Protein AF-A0A813GAP1-F1 (afdb_monomer)

Structure (mmCIF, N/CA/C/O backbone):
data_AF-A0A813GAP1-F1
#
_entry.id   AF-A0A813GAP1-F1
#
loop_
_atom_site.group_PDB
_atom_site.id
_atom_site.type_symbol
_atom_site.label_atom_id
_atom_site.label_alt_id
_atom_site.label_comp_id
_atom_site.label_asym_id
_atom_site.label_entity_id
_atom_site.label_seq_id
_atom_site.pdbx_PDB_ins_code
_atom_site.Cartn_x
_atom_site.Cartn_y
_atom_site.Cartn_z
_atom_site.occupancy
_atom_site.B_iso_or_equiv
_atom_site.auth_seq_id
_atom_site.auth_comp_id
_atom_site.auth_asym_id
_atom_site.auth_atom_id
_atom_site.pdbx_PDB_model_num
ATOM 1 N N . VAL A 1 1 ? -3.698 -11.659 -10.534 1.00 42.97 1 VAL A N 1
ATOM 2 C CA . VAL A 1 1 ? -2.963 -10.899 -9.499 1.00 42.97 1 VAL A CA 1
ATOM 3 C C . VAL A 1 1 ? -2.035 -9.920 -10.195 1.00 42.97 1 VAL A C 1
ATOM 5 O O . VAL A 1 1 ? -0.851 -10.160 -10.416 1.00 42.97 1 VAL A O 1
ATOM 8 N N . THR A 1 2 ? -2.685 -8.880 -10.684 1.00 40.84 2 THR A N 1
ATOM 9 C CA . THR A 1 2 ? -2.184 -7.592 -11.171 1.00 40.84 2 THR A CA 1
ATOM 10 C C . THR A 1 2 ? -1.044 -7.057 -10.291 1.00 40.84 2 THR A C 1
ATOM 12 O O . THR A 1 2 ? -0.950 -7.336 -9.095 1.00 40.84 2 THR A O 1
ATOM 15 N N . GLN A 1 3 ? -0.102 -6.320 -10.896 1.00 49.88 3 GLN A N 1
ATOM 16 C CA . GLN A 1 3 ? 1.103 -5.813 -10.216 1.00 49.88 3 GLN A CA 1
ATOM 17 C C . GLN A 1 3 ? 0.818 -4.782 -9.106 1.00 49.88 3 GLN A C 1
ATOM 19 O O . GLN A 1 3 ? 1.758 -4.345 -8.442 1.00 49.88 3 GLN A O 1
ATOM 24 N N . THR A 1 4 ? -0.452 -4.449 -8.862 1.00 50.06 4 THR A N 1
ATOM 25 C CA . THR A 1 4 ? -0.959 -3.584 -7.789 1.00 50.06 4 THR A CA 1
ATOM 26 C C . THR A 1 4 ? -0.394 -3.981 -6.421 1.00 50.06 4 THR A C 1
ATOM 28 O O . THR A 1 4 ? 0.108 -3.129 -5.692 1.00 50.06 4 THR A O 1
ATOM 31 N N . HIS A 1 5 ? -0.310 -5.284 -6.122 1.00 53.22 5 HIS A N 1
ATOM 32 C CA . HIS A 1 5 ? 0.280 -5.787 -4.871 1.00 53.22 5 HIS A CA 1
ATOM 33 C C . HIS A 1 5 ? 1.753 -5.406 -4.671 1.00 53.22 5 HIS A C 1
ATOM 35 O O . HIS A 1 5 ? 2.179 -5.152 -3.549 1.00 53.22 5 HIS A O 1
ATOM 41 N N . LYS A 1 6 ? 2.558 -5.370 -5.744 1.00 55.84 6 LYS A N 1
ATOM 42 C CA . LYS A 1 6 ? 3.991 -5.040 -5.629 1.00 55.84 6 LYS A CA 1
ATOM 43 C C . LYS A 1 6 ? 4.220 -3.578 -5.259 1.00 55.84 6 LYS A C 1
ATOM 45 O O . LYS A 1 6 ? 5.310 -3.251 -4.806 1.00 55.84 6 LYS A O 1
ATOM 50 N N . TRP A 1 7 ? 3.231 -2.728 -5.513 1.00 56.19 7 TRP A N 1
ATOM 51 C CA . TRP A 1 7 ? 3.313 -1.282 -5.339 1.00 56.19 7 TRP A CA 1
ATOM 52 C C . TRP A 1 7 ? 2.569 -0.801 -4.095 1.00 56.19 7 TRP A C 1
ATOM 54 O O . TRP A 1 7 ? 2.989 0.186 -3.493 1.00 56.19 7 TRP A O 1
ATOM 64 N N . ALA A 1 8 ? 1.558 -1.554 -3.648 1.00 55.28 8 ALA A N 1
ATOM 65 C CA . ALA A 1 8 ? 0.892 -1.337 -2.365 1.00 55.28 8 ALA A CA 1
ATOM 66 C C . ALA A 1 8 ? 1.878 -1.329 -1.180 1.00 55.28 8 ALA A C 1
ATOM 68 O O . ALA A 1 8 ? 1.666 -0.616 -0.208 1.00 55.28 8 ALA A O 1
ATOM 69 N N . ASN A 1 9 ? 2.986 -2.069 -1.278 1.00 55.78 9 ASN A N 1
ATOM 70 C CA . ASN A 1 9 ? 3.999 -2.129 -0.221 1.00 55.78 9 ASN A CA 1
ATOM 71 C C . ASN A 1 9 ? 4.886 -0.882 -0.121 1.00 55.78 9 ASN A C 1
ATOM 73 O O . ASN A 1 9 ? 5.581 -0.721 0.878 1.00 55.78 9 ASN A O 1
ATOM 77 N N . THR A 1 10 ? 4.931 -0.045 -1.160 1.00 60.44 10 THR A N 1
ATOM 78 C CA . THR A 1 10 ? 5.849 1.102 -1.215 1.00 60.44 10 THR A CA 1
ATOM 79 C C . THR A 1 10 ? 5.152 2.444 -1.033 1.00 60.44 10 THR A C 1
ATOM 81 O O . THR A 1 10 ? 5.694 3.287 -0.330 1.00 60.44 10 THR A O 1
ATOM 84 N N . GLU A 1 11 ? 3.986 2.670 -1.649 1.00 57.66 11 GLU A N 1
ATOM 85 C CA . GLU A 1 11 ? 3.380 4.013 -1.727 1.00 57.66 11 GLU A CA 1
ATOM 86 C C . GLU A 1 11 ? 1.844 3.936 -1.840 1.00 57.66 11 GLU A C 1
ATOM 88 O O . GLU A 1 11 ? 1.272 4.304 -2.862 1.00 57.66 11 GLU A O 1
ATOM 93 N N . ALA A 1 12 ? 1.148 3.436 -0.814 1.00 65.62 12 ALA A N 1
ATOM 94 C CA . ALA A 1 12 ? -0.308 3.568 -0.733 1.00 65.62 12 ALA A CA 1
ATOM 95 C C . ALA A 1 12 ? -0.696 4.292 0.560 1.00 65.62 12 ALA A C 1
ATOM 97 O O . ALA A 1 12 ? -0.489 3.782 1.658 1.00 65.62 12 ALA A O 1
ATOM 98 N N . SER A 1 13 ? -1.221 5.511 0.419 1.00 70.31 13 SER A N 1
ATOM 99 C CA . SER A 1 13 ? -1.737 6.314 1.528 1.00 70.31 13 SER A CA 1
ATOM 100 C C . SER A 1 13 ? -3.221 6.580 1.311 1.00 70.31 13 SER A C 1
ATOM 102 O O . SER A 1 13 ? -3.588 7.279 0.359 1.00 70.31 13 SER A O 1
ATOM 104 N N . TRP A 1 14 ? -4.053 6.063 2.206 1.00 73.00 14 TRP A N 1
ATOM 105 C CA . TRP A 1 14 ? -5.471 6.393 2.282 1.00 73.00 14 TRP A CA 1
ATOM 106 C C . TRP A 1 14 ? -5.630 7.400 3.413 1.00 73.00 14 TRP A C 1
ATOM 108 O O . TRP A 1 14 ? -5.638 7.038 4.583 1.00 73.00 14 TRP A O 1
ATOM 118 N N . ASN A 1 15 ? -5.657 8.685 3.062 1.00 82.81 15 ASN A N 1
ATOM 119 C CA . ASN A 1 15 ? -5.880 9.766 4.023 1.00 82.81 15 ASN A CA 1
ATOM 120 C C . ASN A 1 15 ? -7.386 9.942 4.230 1.00 82.81 15 ASN A C 1
ATOM 122 O O . ASN A 1 15 ? -7.925 11.020 3.988 1.00 82.81 15 ASN A O 1
ATOM 126 N N . GLU A 1 16 ? -8.063 8.850 4.567 1.00 88.75 16 GLU A N 1
ATOM 127 C CA . GLU A 1 16 ? -9.513 8.783 4.686 1.00 88.75 16 GLU A CA 1
ATOM 128 C C . GLU A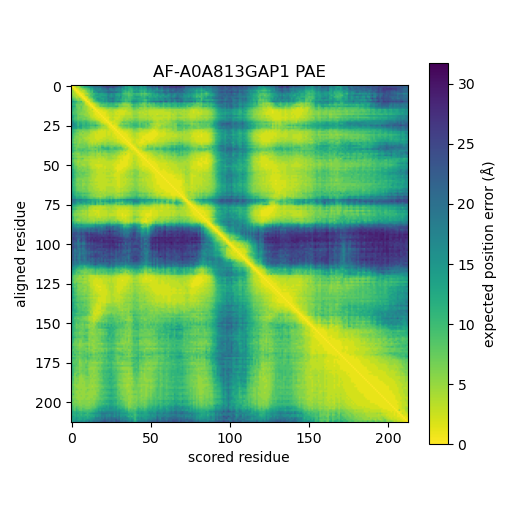 1 16 ? -9.918 8.676 6.149 1.00 88.75 16 GLU A C 1
ATOM 130 O O . GLU A 1 16 ? -9.268 8.001 6.950 1.00 88.75 16 GLU A O 1
ATOM 135 N N . LEU A 1 17 ? -11.003 9.364 6.476 1.00 91.38 17 LEU A N 1
ATOM 136 C CA . LEU A 1 17 ? -11.620 9.361 7.783 1.00 91.38 17 LEU A CA 1
ATOM 137 C C . LEU A 1 17 ? -12.970 8.681 7.701 1.00 91.38 17 LEU A C 1
ATOM 139 O O . LEU A 1 17 ? -13.853 9.097 6.945 1.00 91.38 17 LEU A O 1
ATOM 143 N N . PHE A 1 18 ? -13.132 7.664 8.533 1.00 91.75 18 PHE A N 1
ATOM 144 C CA . PHE A 1 18 ? -14.382 6.947 8.670 1.00 91.75 18 PHE A CA 1
ATOM 145 C C . PHE A 1 18 ? -14.927 7.151 10.073 1.00 91.75 18 PHE A C 1
ATOM 147 O O . PHE A 1 18 ? -14.198 7.013 11.054 1.00 91.75 18 PHE A O 1
ATOM 154 N N . THR A 1 19 ? -16.219 7.447 10.169 1.00 92.31 19 THR A N 1
ATOM 155 C CA . THR A 1 19 ? -16.919 7.537 11.449 1.00 92.31 19 THR A CA 1
ATOM 156 C C . THR A 1 19 ? -18.060 6.534 11.459 1.00 92.31 19 THR A C 1
ATOM 158 O O . THR A 1 19 ? -18.797 6.383 10.485 1.00 92.31 19 THR A O 1
ATOM 161 N N . PHE A 1 20 ? -18.206 5.810 12.561 1.00 91.31 20 PHE A N 1
ATOM 162 C CA . PHE A 1 20 ? -19.241 4.795 12.700 1.00 91.31 20 PHE A CA 1
ATOM 163 C C . PHE A 1 20 ? -19.941 4.984 14.035 1.00 91.31 20 PHE A C 1
ATOM 165 O O . PHE A 1 20 ? -19.295 5.108 15.074 1.00 91.31 20 PHE A O 1
ATOM 172 N N . LYS A 1 21 ? -21.275 4.976 14.022 1.00 91.44 21 LYS A N 1
ATOM 173 C CA . LYS A 1 21 ? -22.051 4.950 15.259 1.00 91.44 21 LYS A CA 1
ATOM 174 C C . LYS A 1 21 ? -22.088 3.520 15.786 1.00 91.44 21 LYS A C 1
ATOM 176 O O . LYS A 1 21 ? -22.669 2.642 15.151 1.00 91.44 21 LYS A O 1
ATOM 181 N N . LEU A 1 22 ? -21.508 3.297 16.961 1.00 87.56 22 LEU A N 1
ATOM 182 C CA . LEU A 1 22 ? -21.604 2.010 17.642 1.00 87.56 22 LEU A CA 1
ATOM 183 C C . LEU A 1 22 ? -23.021 1.843 18.205 1.00 87.56 22 LEU A C 1
ATOM 185 O O . LEU A 1 22 ? -23.463 2.613 19.053 1.00 87.56 22 LEU A O 1
ATOM 189 N N . THR A 1 23 ? -23.753 0.848 17.705 1.00 87.31 23 THR A N 1
ATOM 190 C CA . THR A 1 23 ? -25.103 0.506 18.189 1.00 87.31 23 THR A CA 1
ATOM 191 C C . THR A 1 23 ? -25.093 -0.573 19.270 1.00 87.31 23 THR A C 1
ATOM 193 O O . THR A 1 23 ? -26.106 -0.782 19.930 1.00 87.31 23 THR A O 1
ATOM 196 N N . GLY A 1 24 ? -23.974 -1.284 19.428 1.00 83.38 24 GLY A N 1
ATOM 197 C CA . GLY A 1 24 ? -23.802 -2.370 20.390 1.00 83.38 24 GLY A CA 1
ATOM 198 C C . GLY A 1 24 ? -22.855 -2.016 21.533 1.00 83.38 24 GLY A C 1
ATOM 199 O O . GLY A 1 24 ? -22.251 -0.944 21.560 1.00 83.38 24 GLY A O 1
ATOM 200 N N . LEU A 1 25 ? -22.701 -2.956 22.469 1.00 80.06 25 LEU A N 1
ATOM 201 C CA . LEU A 1 25 ? -21.685 -2.865 23.514 1.00 80.06 25 LEU A CA 1
ATOM 202 C C . LEU A 1 25 ? -20.305 -2.838 22.869 1.00 80.06 25 LEU A C 1
ATOM 204 O O . LEU A 1 25 ? -19.937 -3.752 22.133 1.00 80.06 25 LEU A O 1
ATOM 208 N N . ALA A 1 26 ? -19.536 -1.803 23.177 1.00 76.06 26 ALA A N 1
ATOM 209 C CA . ALA A 1 26 ? -18.248 -1.580 22.546 1.00 76.06 26 ALA A CA 1
ATOM 210 C C . ALA A 1 26 ? -17.229 -2.709 22.843 1.00 76.06 26 ALA A C 1
ATOM 212 O O . ALA A 1 26 ? -16.381 -2.997 22.005 1.00 76.06 26 ALA A O 1
ATOM 213 N N . SER A 1 27 ? -17.405 -3.449 23.947 1.00 77.38 27 SER A N 1
ATOM 214 C CA . SER A 1 27 ? -16.658 -4.674 24.298 1.00 77.38 27 SER A CA 1
ATOM 215 C C . SER A 1 27 ? -16.983 -5.915 23.453 1.00 77.38 27 SER A C 1
ATOM 217 O O . SER A 1 27 ? -16.538 -7.016 23.765 1.00 77.38 27 SER A O 1
ATOM 219 N N . CYS A 1 28 ? -17.882 -5.799 22.480 1.00 86.56 28 CYS A N 1
ATOM 220 C CA . CYS A 1 28 ? -18.199 -6.865 21.531 1.00 86.56 28 CYS A CA 1
ATOM 221 C C . CYS A 1 28 ? -18.025 -6.383 20.088 1.00 86.56 28 CYS A C 1
ATOM 223 O O . CYS A 1 28 ? -18.489 -7.037 19.151 1.00 86.56 28 CYS A O 1
ATOM 225 N N . THR A 1 29 ? -17.402 -5.215 19.908 1.00 87.56 29 THR A N 1
ATOM 226 C CA . THR A 1 29 ? -17.214 -4.607 18.596 1.00 87.56 29 THR A CA 1
ATOM 227 C C . THR A 1 29 ? -15.805 -4.873 18.099 1.00 87.56 29 THR A C 1
ATOM 229 O O . THR A 1 29 ? -14.810 -4.698 18.801 1.00 87.56 29 THR A O 1
ATOM 232 N N . LYS A 1 30 ? -15.731 -5.322 16.852 1.00 93.44 30 LYS A N 1
ATOM 233 C CA . LYS A 1 30 ? -14.484 -5.564 16.142 1.00 93.44 30 LYS A CA 1
ATOM 234 C C . LYS A 1 30 ? -14.552 -4.863 14.801 1.00 93.44 30 LYS A C 1
ATOM 236 O O . LYS A 1 30 ? -15.616 -4.812 14.184 1.00 93.44 30 LYS A O 1
ATOM 241 N N . ILE A 1 31 ? -13.417 -4.350 14.358 1.00 92.94 31 ILE A N 1
ATOM 242 C CA . ILE A 1 31 ? -13.281 -3.739 13.044 1.00 92.94 31 ILE A CA 1
ATOM 243 C C . ILE A 1 31 ? -12.537 -4.737 12.174 1.00 92.94 31 ILE A C 1
ATOM 245 O O . ILE A 1 31 ? -11.407 -5.118 12.469 1.00 92.94 31 ILE A O 1
ATOM 249 N N . GLU A 1 32 ? -13.198 -5.197 11.122 1.00 95.19 32 GLU A N 1
ATOM 250 C CA . GLU A 1 32 ? -12.591 -6.073 10.131 1.00 95.19 32 GLU A CA 1
ATOM 251 C C . GLU A 1 32 ? -12.109 -5.230 8.953 1.00 95.19 32 GLU A C 1
ATOM 253 O O . GLU A 1 32 ? -12.873 -4.485 8.342 1.00 95.19 32 GLU A O 1
ATOM 258 N N . LEU A 1 33 ? -10.819 -5.333 8.661 1.00 94.19 33 LEU A N 1
ATOM 259 C CA . LEU A 1 33 ? -10.141 -4.572 7.627 1.00 94.19 33 LEU A CA 1
ATOM 260 C C . LEU A 1 33 ? -9.733 -5.536 6.526 1.00 94.19 33 LEU A C 1
ATOM 262 O O . LEU A 1 33 ? -8.917 -6.431 6.740 1.00 94.19 33 LEU A O 1
ATOM 266 N N . ALA A 1 34 ? -10.299 -5.346 5.341 1.00 93.00 34 ALA A N 1
ATOM 267 C CA . ALA A 1 34 ? -10.014 -6.155 4.168 1.00 93.00 34 ALA A CA 1
ATOM 268 C C . ALA A 1 34 ? -9.424 -5.276 3.065 1.00 93.00 34 ALA A C 1
ATOM 270 O O . ALA A 1 34 ? -9.951 -4.205 2.764 1.00 93.00 34 ALA A O 1
ATOM 271 N N . LEU A 1 35 ? -8.341 -5.746 2.446 1.00 89.38 35 LEU A N 1
ATOM 272 C CA . LEU A 1 35 ? -7.762 -5.098 1.275 1.00 89.38 35 LEU A CA 1
ATOM 273 C C . LEU A 1 35 ? -8.287 -5.797 0.017 1.00 89.38 35 LEU A C 1
ATOM 275 O O . LEU A 1 35 ? -8.098 -7.003 -0.159 1.00 89.38 35 LEU A O 1
ATOM 279 N N . LEU A 1 36 ? -8.961 -5.034 -0.839 1.00 89.12 36 LEU A N 1
ATOM 280 C CA . LEU A 1 36 ? -9.615 -5.514 -2.056 1.00 89.12 36 LEU A CA 1
ATOM 281 C C . LEU A 1 36 ? -8.943 -4.907 -3.290 1.00 89.12 36 LEU A C 1
ATOM 283 O O . LEU A 1 36 ? -8.550 -3.739 -3.264 1.00 89.12 36 LEU A O 1
ATOM 287 N N . ASP A 1 37 ? -8.830 -5.686 -4.368 1.00 83.44 37 ASP A N 1
ATOM 288 C CA . ASP A 1 37 ? -8.418 -5.162 -5.671 1.00 83.44 37 ASP A CA 1
ATOM 289 C C . ASP A 1 37 ? -9.655 -4.644 -6.406 1.00 83.44 37 ASP A C 1
ATOM 291 O O . ASP A 1 37 ? -10.614 -5.382 -6.664 1.00 83.44 37 ASP A O 1
ATOM 295 N N . GLN A 1 38 ? -9.661 -3.346 -6.705 1.00 81.06 38 GLN A N 1
ATOM 296 C CA . GLN A 1 38 ? -10.779 -2.713 -7.389 1.00 81.06 38 GLN A CA 1
ATOM 297 C C . GLN A 1 38 ? -10.680 -2.976 -8.893 1.00 81.06 38 GLN A C 1
ATOM 299 O O . GLN A 1 38 ? -10.208 -2.135 -9.660 1.00 81.06 38 GLN A O 1
ATOM 304 N N . ASP A 1 39 ? -11.152 -4.140 -9.324 1.00 75.56 39 ASP A N 1
ATOM 305 C CA . ASP A 1 39 ? -11.292 -4.434 -10.745 1.00 75.56 39 ASP A CA 1
ATOM 306 C C . ASP A 1 39 ? -12.482 -3.689 -11.367 1.00 75.56 39 ASP A C 1
ATOM 308 O O . ASP A 1 39 ? -13.586 -3.669 -10.827 1.00 75.56 39 ASP A O 1
ATOM 312 N N . ALA A 1 40 ? -12.266 -3.088 -12.540 1.00 68.88 40 ALA A N 1
ATOM 313 C CA . ALA A 1 40 ? -13.316 -2.372 -13.269 1.00 68.88 40 ALA A CA 1
ATOM 314 C C . ALA A 1 40 ? -14.306 -3.307 -13.992 1.00 68.88 40 ALA A C 1
ATOM 316 O O . ALA A 1 40 ? -15.412 -2.887 -14.323 1.00 68.88 40 ALA A O 1
ATOM 317 N N . LEU A 1 41 ? -13.894 -4.545 -14.289 1.00 71.44 41 LEU A N 1
ATOM 318 C CA . LEU A 1 41 ? -14.631 -5.484 -15.148 1.00 71.44 41 LEU A CA 1
ATOM 319 C C . LEU A 1 41 ? -14.957 -6.824 -14.469 1.00 71.44 41 LEU A C 1
ATOM 321 O O . LEU A 1 41 ? -15.693 -7.627 -15.040 1.00 71.44 41 LEU A O 1
ATOM 325 N N . SER A 1 42 ? -14.420 -7.081 -13.276 1.00 81.00 42 SER A N 1
ATOM 326 C CA . SER A 1 42 ? -14.639 -8.305 -12.498 1.00 81.00 42 SER A CA 1
ATOM 327 C C . SER A 1 42 ? -15.063 -7.979 -11.071 1.00 81.00 42 SER A C 1
ATOM 329 O O . SER A 1 42 ? -14.970 -6.837 -10.623 1.00 81.00 42 SER A O 1
ATOM 331 N N . ALA A 1 43 ? -15.571 -8.992 -10.363 1.00 83.62 43 ALA A N 1
ATOM 332 C CA . ALA A 1 43 ? -15.798 -8.888 -8.928 1.00 83.62 43 ALA A CA 1
ATOM 333 C C . ALA A 1 43 ? -14.483 -8.543 -8.212 1.00 83.62 43 ALA A C 1
ATOM 335 O O . ALA A 1 43 ? -13.416 -8.983 -8.633 1.00 83.62 43 ALA A O 1
ATOM 336 N N . HIS A 1 44 ? -14.576 -7.757 -7.140 1.00 84.69 44 HIS A N 1
ATOM 337 C CA . HIS A 1 44 ? -13.410 -7.371 -6.355 1.00 84.69 44 HIS A CA 1
ATOM 338 C C . HIS A 1 44 ? -12.805 -8.589 -5.656 1.00 84.69 44 HIS A C 1
ATOM 340 O O . HIS A 1 44 ? -13.479 -9.269 -4.878 1.00 84.69 44 HIS A O 1
ATOM 346 N N . ASP A 1 45 ? -11.528 -8.842 -5.927 1.00 83.19 45 ASP A N 1
ATOM 347 C CA . ASP A 1 45 ? -10.789 -9.956 -5.348 1.00 83.19 45 ASP A CA 1
ATOM 348 C C . ASP A 1 45 ? -10.118 -9.540 -4.030 1.00 83.19 45 ASP A C 1
ATOM 350 O O . ASP A 1 45 ? -9.553 -8.449 -3.906 1.00 83.19 45 ASP A O 1
ATOM 354 N N . LEU A 1 46 ? -10.127 -10.440 -3.040 1.00 86.38 46 LEU A N 1
ATOM 355 C CA . LEU A 1 46 ? -9.338 -10.272 -1.818 1.00 86.38 46 LEU A CA 1
ATOM 356 C C . LEU A 1 46 ? -7.844 -10.345 -2.139 1.00 86.38 46 LEU A C 1
ATOM 358 O O . LEU A 1 46 ? -7.343 -11.326 -2.698 1.00 86.38 46 LEU A O 1
ATOM 362 N N . VAL A 1 47 ? -7.132 -9.301 -1.730 1.00 85.62 47 VAL A N 1
ATOM 363 C CA . VAL A 1 47 ? -5.680 -9.162 -1.876 1.00 85.62 47 VAL A CA 1
ATOM 364 C C . VAL A 1 47 ? -4.983 -9.966 -0.773 1.00 85.62 47 VAL A C 1
ATOM 366 O O . VAL A 1 47 ? -4.070 -10.749 -1.042 1.00 85.62 47 VAL A O 1
ATOM 369 N N . TYR A 1 48 ? -5.465 -9.811 0.459 1.00 88.25 48 TYR A N 1
ATOM 370 C CA . TYR A 1 48 ? -5.005 -10.499 1.664 1.00 88.25 48 TYR A CA 1
ATOM 371 C C . TYR A 1 48 ? -6.205 -11.005 2.467 1.00 88.25 48 TYR A C 1
ATOM 373 O O . TYR A 1 48 ? -7.331 -10.554 2.248 1.00 88.25 48 TYR A O 1
ATOM 381 N N . ASP A 1 49 ? -5.961 -11.927 3.400 1.00 91.19 49 ASP A N 1
ATOM 382 C CA . ASP A 1 49 ? -6.979 -12.292 4.384 1.00 91.19 49 ASP A CA 1
ATOM 383 C C . ASP A 1 49 ? -7.289 -11.079 5.282 1.00 91.19 49 ASP A C 1
ATOM 385 O O . ASP A 1 49 ? -6.357 -10.359 5.679 1.00 91.19 49 ASP A O 1
ATOM 389 N N . PRO A 1 50 ? -8.576 -10.839 5.601 1.00 95.00 50 PRO A N 1
ATOM 390 C CA . PRO A 1 50 ? -8.972 -9.733 6.458 1.00 95.00 50 PRO A CA 1
ATOM 391 C C . PRO A 1 50 ? -8.273 -9.771 7.816 1.00 95.00 50 PRO A C 1
ATOM 393 O O . PRO A 1 50 ? -8.061 -10.832 8.406 1.00 95.00 50 PRO A O 1
ATOM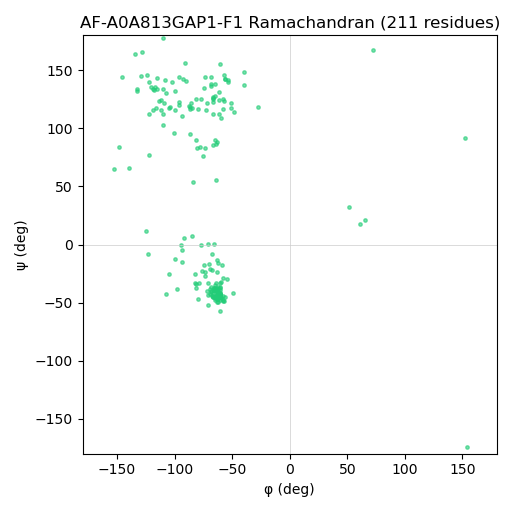 396 N N . GLN A 1 51 ? -7.930 -8.591 8.317 1.00 95.12 51 GLN A N 1
ATOM 397 C CA . GLN A 1 51 ? -7.352 -8.401 9.641 1.00 95.12 51 GLN A CA 1
ATOM 398 C C . GLN A 1 51 ? -8.429 -7.889 10.589 1.00 95.12 51 GLN A C 1
ATOM 400 O O . GLN A 1 51 ? -9.248 -7.053 10.214 1.00 95.12 51 GLN A O 1
ATOM 405 N N . VAL A 1 52 ? -8.436 -8.394 11.818 1.00 94.69 52 VAL A N 1
ATOM 406 C CA . VAL A 1 52 ? -9.437 -8.030 12.824 1.00 94.69 52 VAL A CA 1
ATOM 407 C C . VAL A 1 52 ? -8.775 -7.190 13.903 1.00 94.69 52 VAL A C 1
ATOM 409 O O . VAL A 1 52 ? -7.848 -7.646 14.567 1.00 94.69 52 VAL A O 1
ATOM 412 N N . LEU A 1 53 ? -9.288 -5.978 14.088 1.00 93.31 53 LEU A N 1
ATOM 413 C CA . LEU A 1 53 ? -8.915 -5.069 15.157 1.00 93.31 53 LEU A CA 1
ATOM 414 C C . LEU A 1 53 ? -9.967 -5.139 16.270 1.00 93.31 53 LEU A C 1
ATOM 416 O O . LEU A 1 53 ? -11.136 -4.796 16.066 1.00 93.31 53 LEU A O 1
ATOM 420 N N . ASN A 1 54 ? -9.556 -5.594 17.451 1.00 92.06 54 ASN A N 1
ATOM 421 C CA . ASN A 1 54 ? -10.435 -5.670 18.616 1.00 92.06 54 ASN A CA 1
ATOM 422 C C . ASN A 1 54 ? -10.518 -4.298 19.291 1.00 92.06 54 ASN A C 1
ATOM 424 O O . ASN A 1 54 ? -9.493 -3.727 19.657 1.00 92.06 54 ASN A O 1
ATOM 428 N N . CYS A 1 55 ? -11.734 -3.783 19.482 1.00 90.06 55 CYS A N 1
ATOM 429 C CA . CYS A 1 55 ? -11.942 -2.450 20.056 1.00 90.06 55 CYS A CA 1
ATOM 430 C C . CYS A 1 55 ? -12.154 -2.474 21.576 1.00 90.06 55 CYS A C 1
ATOM 432 O O . CYS A 1 55 ? -12.221 -1.413 22.191 1.00 90.06 55 CYS A O 1
ATOM 434 N N . ASP A 1 56 ? -12.229 -3.657 22.191 1.00 89.81 56 ASP A N 1
ATOM 435 C CA . ASP A 1 56 ? -12.654 -3.842 23.584 1.00 89.81 56 ASP A CA 1
ATOM 436 C C . ASP A 1 56 ? -11.829 -3.028 24.585 1.00 89.81 56 ASP A C 1
ATOM 438 O O . ASP A 1 56 ? -12.385 -2.378 25.471 1.00 89.81 56 ASP A O 1
ATOM 442 N N . HIS A 1 57 ? -10.502 -3.027 24.436 1.00 88.44 57 HIS A N 1
ATOM 443 C CA . HIS A 1 57 ? -9.613 -2.294 25.336 1.00 88.44 57 HIS A CA 1
ATOM 444 C C . HIS A 1 57 ? -9.774 -0.780 25.201 1.00 88.44 57 HIS A C 1
ATOM 446 O O . HIS A 1 57 ? -9.876 -0.090 26.215 1.00 88.44 57 HIS A O 1
ATOM 452 N N . LEU A 1 58 ? -9.840 -0.269 23.967 1.00 89.12 58 LEU A N 1
ATOM 453 C CA . LEU A 1 58 ? -10.022 1.159 23.715 1.00 89.12 58 LEU A CA 1
ATOM 454 C C . LEU A 1 58 ? -11.391 1.621 24.214 1.00 89.12 58 LEU A C 1
ATOM 456 O O . LEU A 1 58 ? -11.493 2.603 24.938 1.00 89.12 58 LEU A O 1
ATOM 460 N N . ALA A 1 59 ? -12.430 0.853 23.901 1.00 88.75 59 ALA A N 1
ATOM 461 C CA . ALA A 1 59 ? -13.787 1.089 24.355 1.00 88.75 59 ALA A CA 1
ATOM 462 C C . ALA A 1 59 ? -13.891 1.135 25.881 1.00 88.75 59 ALA A C 1
ATOM 464 O O . ALA A 1 59 ? -14.476 2.060 26.446 1.00 88.75 59 ALA A O 1
ATOM 465 N N . SER A 1 60 ? -13.309 0.137 26.551 1.00 87.88 60 SER A N 1
ATOM 466 C CA . SER A 1 60 ? -13.282 0.073 28.007 1.00 87.88 60 SER A CA 1
ATOM 467 C C . SER A 1 60 ? -12.552 1.280 28.590 1.00 87.88 60 SER A C 1
ATOM 469 O O . SER A 1 60 ? -13.035 1.863 29.556 1.00 87.88 60 SER A O 1
ATOM 471 N N . HIS A 1 61 ? -11.417 1.668 28.007 1.00 88.38 61 HIS A N 1
ATOM 472 C CA . HIS A 1 61 ? -10.643 2.823 28.448 1.00 88.38 61 HIS A CA 1
ATOM 473 C C . HIS A 1 61 ? -11.428 4.137 28.296 1.00 88.38 61 HIS A C 1
ATOM 475 O O . HIS A 1 61 ? -11.561 4.880 29.270 1.00 88.38 61 HIS A O 1
ATOM 481 N N . THR A 1 62 ? -12.020 4.389 27.122 1.00 88.88 62 THR A N 1
ATOM 482 C CA . THR A 1 62 ? -12.870 5.566 26.878 1.00 88.88 62 THR A CA 1
ATOM 483 C C . THR A 1 62 ? -14.041 5.612 27.857 1.00 88.88 62 THR A C 1
ATOM 485 O O . THR A 1 62 ? -14.314 6.657 28.443 1.00 88.88 62 THR A O 1
ATOM 488 N N . TYR A 1 63 ? -14.705 4.477 28.091 1.00 88.19 63 TYR A N 1
ATOM 489 C CA . TYR A 1 63 ? -15.819 4.393 29.034 1.00 88.19 63 TYR A CA 1
ATOM 490 C C . TYR A 1 63 ? -15.403 4.741 30.469 1.00 88.19 63 TYR A C 1
ATOM 492 O O . TYR A 1 63 ? -16.101 5.503 31.138 1.00 88.19 63 TYR A O 1
ATOM 500 N N . TYR A 1 64 ? -14.269 4.215 30.947 1.00 90.06 64 TYR A N 1
ATOM 501 C CA . TYR A 1 64 ? -13.761 4.546 32.280 1.00 90.06 64 TYR A CA 1
ATOM 502 C C . TYR A 1 64 ? -13.431 6.036 32.411 1.00 90.06 64 TYR A C 1
ATOM 504 O O . TYR A 1 64 ? -13.804 6.646 33.409 1.00 90.06 64 TYR A O 1
ATOM 512 N N . ASN A 1 65 ? -12.787 6.639 31.409 1.00 91.00 65 ASN A N 1
ATOM 513 C CA . ASN A 1 65 ? -12.459 8.067 31.442 1.00 91.00 65 ASN A CA 1
ATOM 514 C C . ASN A 1 65 ? -13.709 8.946 31.445 1.00 91.00 65 ASN A C 1
ATOM 516 O O . ASN A 1 65 ? -13.809 9.856 32.268 1.00 91.00 65 ASN A O 1
ATOM 520 N N . TRP A 1 66 ? -14.678 8.622 30.588 1.00 89.31 66 TRP A N 1
ATOM 521 C CA . TRP A 1 66 ? -15.969 9.301 30.550 1.00 89.31 66 TRP A CA 1
ATOM 522 C C . TRP A 1 66 ? -16.690 9.215 31.900 1.00 89.31 66 TRP A C 1
ATOM 524 O O . TRP A 1 66 ? -17.117 10.229 32.446 1.00 89.31 66 TRP A O 1
ATOM 534 N N . ARG A 1 67 ? -16.758 8.015 32.491 1.00 91.38 67 ARG A N 1
ATOM 535 C CA . ARG A 1 67 ? -17.422 7.785 33.781 1.00 91.38 67 ARG A CA 1
ATOM 536 C C . ARG A 1 67 ? -16.796 8.588 34.926 1.00 91.38 67 ARG A C 1
ATOM 538 O O . ARG A 1 67 ? -17.515 9.051 35.806 1.00 91.38 67 ARG A O 1
ATOM 545 N N . GLU A 1 68 ? -15.475 8.731 34.930 1.00 94.44 68 GLU A N 1
ATOM 546 C CA . GLU A 1 68 ? -14.732 9.458 35.966 1.00 94.44 68 GLU A CA 1
ATOM 547 C C . GLU A 1 68 ? -14.669 10.979 35.707 1.00 94.44 68 GLU A C 1
ATOM 549 O O . GLU A 1 68 ? -13.959 11.687 36.418 1.00 94.44 68 GLU A O 1
ATOM 554 N N . ASN A 1 69 ? -15.395 11.498 34.704 1.00 91.56 69 ASN A N 1
ATOM 555 C CA . ASN A 1 69 ? -15.336 12.896 34.248 1.00 91.56 69 ASN A CA 1
ATOM 556 C C . ASN A 1 69 ? -13.906 13.376 33.956 1.00 91.56 69 ASN A C 1
ATOM 558 O O . ASN A 1 69 ? -13.569 14.547 34.155 1.00 91.56 69 ASN A O 1
ATOM 562 N N . LYS A 1 70 ? -13.041 12.467 33.502 1.00 91.19 70 LYS A N 1
ATOM 563 C CA . LYS A 1 70 ? -11.723 12.858 33.014 1.00 91.19 70 LYS A CA 1
ATOM 564 C C . LYS A 1 70 ? -11.899 13.532 31.657 1.00 91.19 70 LYS A C 1
ATOM 566 O O . LYS A 1 70 ? -12.774 13.116 30.894 1.00 91.19 70 LYS A O 1
ATOM 571 N N . PRO A 1 71 ? -11.088 14.555 31.340 1.00 85.25 71 PRO A N 1
ATOM 572 C CA . PRO A 1 71 ? -11.090 15.111 29.998 1.00 85.25 71 PRO A CA 1
ATOM 573 C C . PRO A 1 71 ? -10.866 13.978 28.995 1.00 85.25 71 PRO A C 1
ATOM 575 O O . PRO A 1 71 ? -10.093 13.052 29.263 1.00 85.25 71 PRO A O 1
ATOM 578 N N . HIS A 1 72 ? -11.561 14.042 27.859 1.00 79.88 72 HIS A N 1
ATOM 579 C CA . HIS A 1 72 ? -11.285 13.162 26.729 1.00 79.88 72 HIS A CA 1
ATOM 580 C C . HIS A 1 72 ? -9.899 13.524 26.199 1.00 79.88 72 HIS A C 1
ATOM 582 O O . HIS A 1 72 ? -9.724 14.383 25.341 1.00 79.88 72 HIS A O 1
ATOM 588 N N . GLU A 1 73 ? -8.878 12.931 26.806 1.00 70.88 73 GLU A N 1
ATOM 589 C CA . GLU A 1 73 ? -7.543 12.900 26.247 1.00 70.88 73 GLU A CA 1
ATOM 590 C C . GLU A 1 73 ? -7.716 12.149 24.931 1.00 70.88 73 GLU A C 1
ATOM 592 O O . GLU A 1 73 ? -8.095 10.980 24.969 1.00 70.88 73 GLU A O 1
ATOM 597 N N . GLY A 1 74 ? -7.545 12.829 23.792 1.00 66.31 74 GLY A N 1
ATOM 598 C CA . GLY A 1 74 ? -7.668 12.272 22.437 1.00 66.31 74 GLY A CA 1
ATOM 599 C C . GLY A 1 74 ? -6.614 11.199 22.151 1.00 66.31 74 GLY A C 1
ATOM 600 O O . GLY A 1 74 ? -5.814 11.308 21.223 1.00 66.31 74 GLY A O 1
ATOM 601 N N . ILE A 1 75 ? -6.559 10.177 23.005 1.00 70.81 75 ILE A N 1
ATOM 602 C CA . ILE A 1 75 ? -5.690 9.020 22.947 1.00 70.81 75 ILE A CA 1
ATOM 603 C C . ILE A 1 75 ? -6.250 8.171 21.826 1.00 70.81 75 ILE A C 1
ATOM 605 O O . ILE A 1 75 ? -7.041 7.247 22.016 1.00 70.81 75 ILE A O 1
ATOM 609 N N . ALA A 1 76 ? -5.844 8.537 20.624 1.00 81.25 76 ALA A N 1
ATOM 610 C CA . ALA A 1 76 ? -6.091 7.724 19.472 1.00 81.25 76 ALA A CA 1
ATOM 611 C C . ALA A 1 76 ? -5.094 6.563 19.486 1.00 81.25 76 ALA A C 1
ATOM 613 O O . ALA A 1 76 ? -3.875 6.752 19.560 1.00 81.25 76 ALA A O 1
ATOM 614 N N . LEU A 1 77 ? -5.622 5.347 19.425 1.00 88.19 77 LEU A N 1
ATOM 615 C CA . LEU A 1 77 ? -4.819 4.149 19.278 1.00 88.19 77 LEU A CA 1
ATOM 616 C C . LEU A 1 77 ? -4.170 4.186 17.892 1.00 88.19 77 LEU A C 1
ATOM 618 O O . LEU A 1 77 ? -4.858 4.110 16.874 1.00 88.19 77 LEU A O 1
ATOM 622 N N . GLN A 1 78 ? -2.846 4.329 17.860 1.00 91.94 78 GLN A N 1
ATOM 623 C CA . GLN A 1 78 ? -2.064 4.249 16.632 1.00 91.94 78 GLN A CA 1
ATOM 624 C C . GLN A 1 78 ? -1.559 2.823 16.453 1.00 91.94 78 GLN A C 1
ATOM 626 O O . GLN A 1 78 ? -0.678 2.368 17.183 1.00 91.94 78 GLN A O 1
ATOM 631 N N . GLU A 1 79 ? -2.091 2.125 15.455 1.00 91.94 79 GLU A N 1
ATOM 632 C CA . GLU A 1 79 ? -1.672 0.768 15.127 1.00 91.94 79 GLU A CA 1
ATOM 633 C C . GLU A 1 79 ? -1.212 0.647 13.678 1.00 91.94 79 GLU A C 1
ATOM 635 O O . GLU A 1 79 ? -1.699 1.312 12.765 1.00 91.94 79 GLU A O 1
ATOM 640 N N . THR A 1 80 ? -0.223 -0.223 13.466 1.00 92.62 80 THR A N 1
ATOM 641 C CA . THR A 1 80 ? 0.246 -0.589 12.128 1.00 92.62 80 THR A CA 1
ATOM 642 C C . THR A 1 80 ? -0.152 -2.022 11.843 1.00 92.62 80 THR A C 1
ATOM 644 O O . THR A 1 80 ? 0.482 -2.969 12.310 1.00 92.62 80 THR A O 1
ATOM 647 N N . ILE A 1 81 ? -1.192 -2.174 11.040 1.00 92.12 81 ILE A N 1
ATOM 648 C CA . ILE A 1 81 ? -1.750 -3.462 10.661 1.00 92.12 81 ILE A CA 1
ATOM 649 C C . ILE A 1 81 ? -0.963 -3.977 9.467 1.00 92.12 81 ILE A C 1
ATOM 651 O O . ILE A 1 81 ? -0.858 -3.310 8.439 1.00 92.12 81 ILE A O 1
ATOM 655 N N . THR A 1 82 ? -0.365 -5.155 9.612 1.00 91.25 82 THR A N 1
ATOM 656 C CA . THR A 1 82 ? 0.390 -5.796 8.533 1.00 91.25 82 THR A CA 1
ATOM 657 C C . THR A 1 82 ? -0.448 -6.922 7.949 1.00 91.25 82 THR A C 1
ATOM 659 O O . THR A 1 82 ? -0.769 -7.877 8.648 1.00 91.25 82 THR A O 1
ATOM 662 N N . PHE A 1 83 ? -0.779 -6.827 6.665 1.00 90.44 83 PHE A N 1
ATOM 663 C CA . PHE A 1 83 ? -1.484 -7.878 5.941 1.00 90.44 83 PHE A CA 1
ATOM 664 C C . PHE A 1 83 ? -0.487 -8.954 5.503 1.00 90.44 83 PHE A C 1
ATOM 666 O O . PHE A 1 83 ? 0.127 -8.862 4.438 1.00 90.44 83 PHE A O 1
ATOM 673 N N . ASP A 1 84 ? -0.278 -9.950 6.360 1.00 88.31 84 ASP A N 1
ATOM 674 C CA . ASP A 1 84 ? 0.748 -10.983 6.177 1.00 88.31 84 ASP A CA 1
ATOM 675 C C . ASP A 1 84 ? 0.217 -12.315 5.623 1.00 88.31 84 ASP A C 1
ATOM 677 O O . ASP A 1 84 ? 0.987 -13.176 5.183 1.00 88.31 84 ASP A O 1
ATOM 681 N N . THR A 1 85 ? -1.106 -12.471 5.609 1.00 86.94 85 THR A N 1
ATOM 682 C CA . THR A 1 85 ? -1.778 -13.718 5.256 1.00 86.94 85 THR A CA 1
ATOM 683 C C . THR A 1 85 ? -2.501 -13.578 3.919 1.00 86.94 85 THR A C 1
ATOM 685 O O . THR A 1 85 ? -3.189 -12.595 3.658 1.00 86.94 85 THR A O 1
ATOM 688 N N . TRP A 1 86 ? -2.328 -14.566 3.043 1.00 84.12 86 TRP A N 1
ATOM 689 C CA . TRP A 1 86 ? -2.963 -14.608 1.724 1.00 84.12 86 TRP A CA 1
ATOM 690 C C . TRP A 1 86 ? -4.238 -15.447 1.779 1.00 84.12 86 TRP A C 1
ATOM 692 O O . TRP A 1 86 ? -4.202 -16.507 2.414 1.00 84.12 86 TRP A O 1
ATOM 702 N N . PRO A 1 87 ? -5.298 -15.077 1.034 1.00 82.94 87 PRO A N 1
ATOM 703 C CA . PRO A 1 87 ? -6.501 -15.884 0.974 1.00 82.94 87 PRO A CA 1
ATOM 704 C C . PRO A 1 87 ? -6.149 -17.284 0.504 1.00 82.94 87 PRO A C 1
ATOM 706 O O . PRO A 1 87 ? -5.545 -17.485 -0.560 1.00 82.94 87 PRO A O 1
ATOM 709 N N . ARG A 1 88 ? -6.508 -18.277 1.323 1.00 78.69 88 ARG A N 1
ATOM 710 C CA . ARG A 1 88 ? -6.350 -19.687 0.974 1.00 78.69 88 ARG A CA 1
ATOM 711 C C . ARG A 1 88 ? -7.265 -19.976 -0.206 1.00 78.69 88 ARG A C 1
ATOM 713 O O . ARG A 1 88 ? -8.413 -20.373 -0.027 1.00 78.69 88 ARG A O 1
ATOM 720 N N . LYS A 1 89 ? -6.751 -19.801 -1.427 1.00 61.62 89 LYS A N 1
ATOM 721 C CA . LYS A 1 89 ? -7.389 -20.349 -2.625 1.00 61.62 89 LYS A CA 1
ATOM 722 C C . LYS A 1 89 ? -7.630 -21.820 -2.320 1.00 61.62 89 LYS A C 1
ATOM 724 O O . LYS A 1 89 ? -6.689 -22.497 -1.896 1.00 61.62 89 LYS A O 1
ATOM 729 N N . GLY A 1 90 ? -8.896 -22.241 -2.395 1.00 54.28 90 G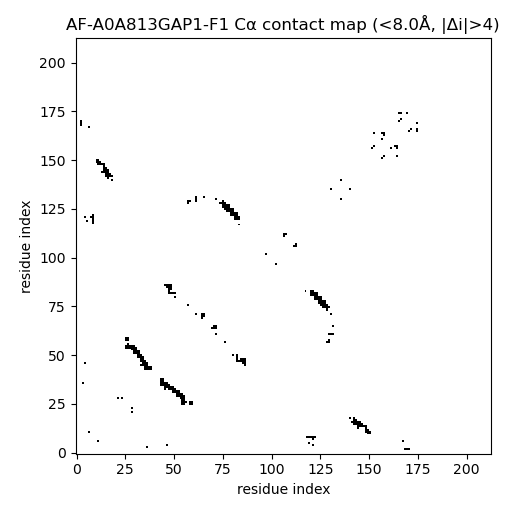LY A N 1
ATOM 730 C CA . GLY A 1 90 ? -9.359 -23.549 -1.935 1.00 54.28 90 GLY A CA 1
ATOM 731 C C . GLY A 1 90 ? -8.344 -24.633 -2.269 1.00 54.28 90 GLY A C 1
ATOM 732 O O . GLY A 1 90 ? -7.749 -24.576 -3.346 1.00 54.28 90 GLY A O 1
ATOM 733 N N . LYS A 1 91 ? -8.099 -25.540 -1.303 1.00 43.09 91 LYS A N 1
ATOM 734 C CA . LYS A 1 91 ? -7.102 -26.622 -1.376 1.00 43.09 91 LYS A CA 1
ATOM 735 C C . LYS A 1 91 ? -6.894 -27.007 -2.833 1.00 43.09 91 LYS A C 1
ATOM 737 O O . LYS A 1 91 ? -7.846 -27.439 -3.475 1.00 43.09 91 LYS A O 1
ATOM 742 N N . VAL A 1 92 ? -5.679 -26.838 -3.348 1.00 43.25 92 VAL A N 1
ATOM 743 C CA . VAL A 1 92 ? -5.315 -27.426 -4.633 1.00 43.25 92 VAL A CA 1
ATOM 744 C C . VAL A 1 92 ? -5.425 -28.936 -4.420 1.00 43.25 92 VAL A C 1
ATOM 746 O O . VAL A 1 92 ? -4.494 -29.580 -3.944 1.00 43.25 92 VAL A O 1
ATOM 749 N N . VAL A 1 93 ? -6.616 -29.494 -4.648 1.00 39.91 93 VAL A N 1
ATOM 750 C CA . VAL A 1 93 ? -6.866 -30.932 -4.676 1.00 39.91 93 VAL A CA 1
ATOM 751 C C . VAL A 1 93 ? -6.295 -31.385 -6.013 1.00 39.91 93 VAL A C 1
ATOM 753 O O . VAL A 1 93 ? -6.990 -31.525 -7.008 1.00 39.91 93 VAL A O 1
ATOM 756 N N . GLY A 1 94 ? -4.971 -31.468 -6.056 1.00 40.06 94 GLY A N 1
ATOM 757 C CA . GLY A 1 94 ? -4.192 -31.784 -7.240 1.00 40.06 94 GLY A CA 1
ATOM 758 C C . GLY A 1 94 ? -2.959 -32.532 -6.786 1.00 40.06 94 GLY A C 1
ATOM 759 O O . GLY A 1 94 ? -1.926 -31.931 -6.507 1.00 40.06 94 GLY A O 1
ATOM 760 N N . GLY A 1 95 ? -3.137 -33.842 -6.617 1.00 39.53 95 GLY A N 1
ATOM 761 C CA . GLY A 1 95 ? -2.121 -34.785 -6.182 1.00 39.53 95 GLY A CA 1
ATOM 762 C C . GLY A 1 95 ? -0.856 -34.728 -7.032 1.00 39.53 95 GLY A C 1
ATOM 763 O O . GLY A 1 95 ? -0.892 -34.621 -8.254 1.00 39.53 95 GLY A O 1
ATOM 764 N N . GLY A 1 96 ? 0.272 -34.829 -6.345 1.00 41.28 96 GLY A N 1
ATOM 765 C CA . GLY A 1 96 ? 1.593 -34.886 -6.944 1.00 41.28 96 GLY A CA 1
ATOM 766 C C . GLY A 1 96 ? 2.597 -34.330 -5.957 1.00 41.28 96 GLY A C 1
ATOM 767 O O . GLY A 1 96 ? 2.816 -33.124 -5.911 1.00 41.28 96 GLY A O 1
ATOM 768 N N . LEU A 1 97 ? 3.183 -35.206 -5.138 1.00 41.97 97 LEU A N 1
ATOM 769 C CA . LEU A 1 97 ? 4.352 -34.878 -4.324 1.00 41.97 97 LEU A CA 1
ATOM 770 C C . LEU A 1 97 ? 5.387 -34.185 -5.230 1.00 41.97 97 LEU A C 1
ATOM 772 O O . LEU A 1 97 ? 5.888 -34.826 -6.158 1.00 41.97 97 LEU A O 1
ATOM 776 N N . PRO A 1 98 ? 5.713 -32.897 -5.019 1.00 46.72 98 PRO A N 1
ATOM 777 C CA . PRO A 1 98 ? 6.756 -32.259 -5.802 1.00 46.72 98 PRO A CA 1
ATOM 778 C C . PRO A 1 98 ? 8.066 -32.966 -5.463 1.00 46.72 98 PRO A C 1
ATOM 780 O O . PRO A 1 98 ? 8.404 -33.126 -4.288 1.00 46.72 98 PRO A O 1
ATOM 783 N N . CYS A 1 99 ? 8.804 -33.430 -6.475 1.00 49.03 99 CYS A N 1
ATOM 784 C CA . CYS A 1 99 ? 10.068 -34.104 -6.225 1.00 49.03 99 CYS A CA 1
ATOM 785 C C . CYS A 1 99 ? 10.993 -33.144 -5.452 1.00 49.03 99 CYS A C 1
ATOM 787 O O . CYS A 1 99 ? 11.349 -32.048 -5.904 1.00 49.03 99 CYS A O 1
ATOM 789 N N . PHE A 1 100 ? 11.341 -33.543 -4.228 1.00 56.47 100 PHE A N 1
ATOM 790 C CA . PHE A 1 100 ? 11.997 -32.679 -3.242 1.00 56.47 100 PHE A CA 1
ATOM 791 C C . PHE A 1 100 ? 13.342 -32.116 -3.725 1.00 56.47 100 PHE A C 1
ATOM 793 O O . PHE A 1 100 ? 13.829 -31.128 -3.182 1.00 56.47 100 PHE A O 1
ATOM 800 N N . GLN A 1 101 ? 13.945 -32.714 -4.756 1.00 57.19 101 GLN A N 1
ATOM 801 C CA . GLN A 1 101 ? 15.246 -32.309 -5.278 1.00 57.19 101 GLN A CA 1
ATOM 802 C C . GLN A 1 101 ? 15.170 -31.400 -6.519 1.00 57.19 101 GLN A C 1
ATOM 804 O O . GLN A 1 101 ? 15.936 -30.435 -6.587 1.00 57.19 101 GLN A O 1
ATOM 809 N N . CYS A 1 102 ? 14.244 -31.599 -7.470 1.00 56.41 102 CYS A N 1
ATOM 810 C CA . CYS A 1 102 ? 14.191 -30.727 -8.658 1.00 56.41 102 CYS A CA 1
ATOM 811 C C . CYS A 1 102 ? 13.464 -29.403 -8.383 1.00 56.41 102 CYS A C 1
ATOM 813 O O . CYS A 1 102 ? 13.874 -28.363 -8.902 1.00 56.41 102 CYS A O 1
ATOM 815 N N . CYS A 1 103 ? 12.442 -29.399 -7.519 1.00 57.16 103 CYS A N 1
ATOM 816 C CA . CYS A 1 103 ? 11.729 -28.171 -7.153 1.00 57.16 103 CYS A CA 1
ATOM 817 C C . CYS A 1 103 ? 12.574 -27.245 -6.264 1.00 57.16 103 CYS A C 1
ATOM 819 O O . CYS A 1 103 ? 12.510 -26.030 -6.430 1.00 57.16 103 CYS A O 1
ATOM 821 N N . ARG A 1 104 ? 13.444 -27.789 -5.398 1.00 56.94 104 ARG A N 1
ATOM 822 C CA . ARG A 1 104 ? 14.353 -26.987 -4.554 1.00 56.94 104 ARG A CA 1
ATOM 823 C C . ARG A 1 104 ? 15.429 -26.277 -5.380 1.00 56.94 104 ARG A C 1
ATOM 825 O O . ARG A 1 104 ? 15.695 -25.103 -5.144 1.00 56.94 104 ARG A O 1
ATOM 832 N N . ARG A 1 105 ? 15.989 -26.948 -6.399 1.00 56.97 105 ARG A N 1
ATOM 833 C CA . ARG A 1 105 ? 16.926 -26.330 -7.358 1.00 56.97 105 ARG A CA 1
ATOM 834 C C . ARG A 1 105 ? 16.248 -25.298 -8.256 1.00 56.97 105 ARG A C 1
ATOM 836 O O . ARG A 1 105 ? 16.828 -24.243 -8.476 1.00 56.97 105 ARG A O 1
ATOM 843 N N . ARG A 1 106 ? 15.024 -25.549 -8.740 1.00 53.78 106 ARG A N 1
ATOM 844 C CA . ARG A 1 106 ? 14.266 -24.536 -9.499 1.00 53.78 106 ARG A CA 1
ATOM 845 C C . ARG A 1 106 ? 13.879 -23.332 -8.642 1.00 53.78 106 ARG A C 1
ATOM 847 O O . ARG A 1 106 ? 14.004 -22.221 -9.132 1.00 53.78 106 ARG A O 1
ATOM 854 N N . ALA A 1 107 ? 13.479 -23.524 -7.386 1.00 54.88 107 ALA A N 1
ATOM 855 C CA . ALA A 1 107 ? 13.172 -22.422 -6.472 1.00 54.88 107 ALA A CA 1
ATOM 856 C C . ALA A 1 107 ? 14.418 -21.576 -6.152 1.00 54.88 107 ALA A C 1
ATOM 858 O O . ALA A 1 107 ? 14.369 -20.352 -6.255 1.00 54.88 107 ALA A O 1
ATOM 859 N N . ALA A 1 108 ? 15.555 -22.224 -5.868 1.00 53.94 108 ALA A N 1
ATOM 860 C CA . ALA A 1 108 ? 16.826 -21.540 -5.630 1.00 53.94 108 ALA A CA 1
ATOM 861 C C . ALA A 1 108 ? 17.344 -20.800 -6.882 1.00 53.94 108 ALA A C 1
ATOM 863 O O . ALA A 1 108 ? 17.712 -19.632 -6.791 1.00 53.94 108 ALA A O 1
ATOM 864 N N . ASN A 1 109 ? 17.304 -21.431 -8.063 1.00 53.00 109 ASN A N 1
ATOM 865 C CA . ASN A 1 109 ? 17.761 -20.822 -9.321 1.00 53.00 109 ASN A CA 1
ATOM 866 C C . ASN A 1 109 ? 16.798 -19.755 -9.864 1.00 53.00 109 ASN A C 1
ATOM 868 O O . ASN A 1 109 ? 17.223 -18.864 -10.593 1.00 53.00 109 ASN A O 1
ATOM 872 N N . ALA A 1 110 ? 15.514 -19.806 -9.500 1.00 53.03 110 ALA A N 1
ATOM 873 C CA . ALA A 1 110 ? 14.550 -18.748 -9.800 1.00 53.03 110 ALA A CA 1
ATOM 874 C C . ALA A 1 110 ? 14.695 -17.524 -8.872 1.00 53.03 110 ALA A C 1
ATOM 876 O O . ALA A 1 110 ? 13.938 -16.562 -9.009 1.00 53.03 110 ALA A O 1
ATOM 877 N N . GLY A 1 111 ? 15.641 -17.549 -7.921 1.00 45.28 111 GLY A N 1
ATOM 878 C CA . GLY A 1 111 ? 15.815 -16.485 -6.931 1.00 45.28 111 GLY A CA 1
ATOM 879 C C . GLY A 1 111 ? 14.629 -16.365 -5.973 1.00 45.28 111 GLY A C 1
ATOM 880 O O . GLY A 1 111 ? 14.426 -15.307 -5.378 1.00 45.28 111 GLY A O 1
ATOM 881 N N . ILE A 1 112 ? 13.826 -17.426 -5.833 1.00 48.28 112 ILE A N 1
ATOM 882 C CA . ILE A 1 112 ? 12.727 -17.481 -4.872 1.00 48.28 112 ILE A CA 1
ATOM 883 C C . ILE A 1 112 ? 13.373 -17.763 -3.519 1.00 48.28 112 ILE A C 1
ATOM 885 O O . ILE A 1 112 ? 13.524 -18.908 -3.095 1.00 48.28 112 ILE A O 1
ATOM 889 N N . SER A 1 113 ? 13.833 -16.693 -2.870 1.00 45.69 113 SER A N 1
ATOM 890 C CA . SER A 1 113 ? 14.225 -16.728 -1.466 1.00 45.69 113 SER A CA 1
AT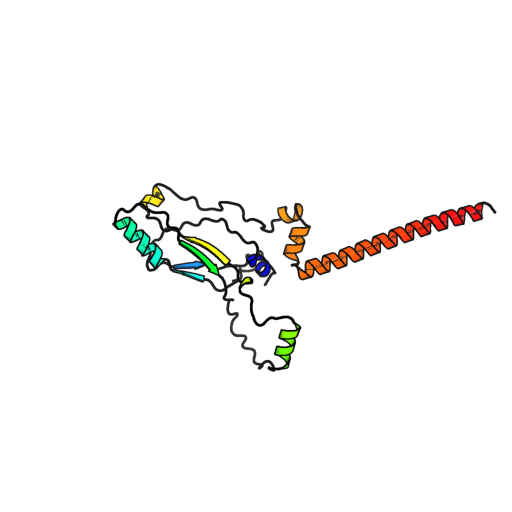OM 891 C C . SER A 1 113 ? 13.079 -17.350 -0.671 1.00 45.69 113 SER A C 1
ATOM 893 O O . SER A 1 113 ? 11.981 -16.803 -0.618 1.00 45.69 113 SER A O 1
ATOM 895 N N . THR A 1 114 ? 13.326 -18.494 -0.033 1.00 50.06 114 THR A N 1
ATOM 896 C CA . THR A 1 114 ? 12.376 -19.105 0.912 1.00 50.06 114 THR A CA 1
ATOM 897 C C . THR A 1 114 ? 12.214 -18.268 2.181 1.00 50.06 114 THR A C 1
ATOM 899 O O . THR A 1 114 ? 11.350 -18.557 3.003 1.00 50.06 114 THR A O 1
ATOM 902 N N . LYS A 1 115 ? 13.037 -17.226 2.354 1.00 51.81 115 LYS A N 1
ATOM 903 C CA . LYS A 1 115 ? 12.779 -16.140 3.292 1.00 51.81 115 LYS A CA 1
ATOM 904 C C . LYS A 1 115 ? 11.923 -15.116 2.556 1.00 51.81 115 LYS A C 1
ATOM 906 O O . LYS A 1 115 ? 12.462 -14.292 1.815 1.00 51.81 115 LYS A O 1
ATOM 911 N N . PHE A 1 116 ? 10.606 -15.212 2.721 1.00 58.44 116 PHE A N 1
ATOM 912 C CA . PHE A 1 116 ? 9.725 -14.089 2.426 1.00 58.44 116 PHE A CA 1
ATOM 913 C C . PHE A 1 116 ? 10.168 -12.941 3.328 1.00 58.44 116 PHE A C 1
ATOM 915 O O . PHE A 1 116 ? 10.060 -13.025 4.552 1.00 58.44 116 PHE A O 1
ATOM 922 N N . ASP A 1 117 ? 10.773 -11.921 2.730 1.00 64.69 117 ASP A N 1
ATOM 923 C CA . ASP A 1 117 ? 11.129 -10.718 3.462 1.00 64.69 117 ASP A CA 1
ATOM 924 C C . ASP A 1 117 ? 9.827 -10.022 3.881 1.00 64.69 117 ASP A C 1
ATOM 926 O O . ASP A 1 117 ? 8.939 -9.780 3.061 1.00 64.69 117 ASP A O 1
ATOM 930 N N . LYS A 1 118 ? 9.688 -9.744 5.181 1.00 67.00 118 LYS A N 1
ATOM 931 C CA . LYS A 1 118 ? 8.493 -9.105 5.748 1.00 67.00 118 LYS A CA 1
ATOM 932 C C . LYS A 1 118 ? 8.280 -7.689 5.199 1.00 67.00 118 LYS A C 1
ATOM 934 O O . LYS 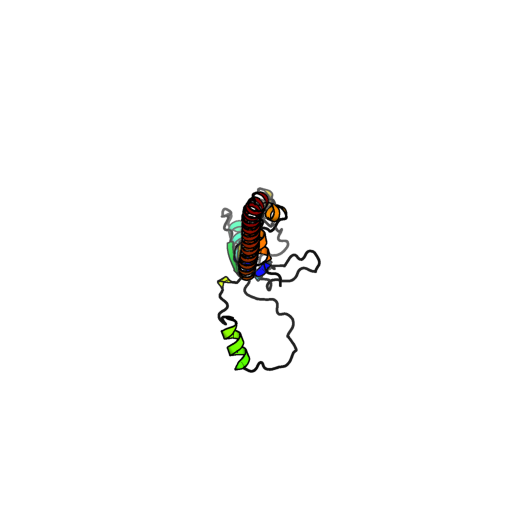A 1 118 ? 7.201 -7.131 5.365 1.00 67.00 118 LYS A O 1
ATOM 939 N N . SER A 1 119 ? 9.285 -7.118 4.531 1.00 68.19 119 SER A N 1
ATOM 940 C CA . SER A 1 119 ? 9.170 -5.863 3.782 1.00 68.19 119 SER A CA 1
ATOM 941 C C . SER A 1 119 ? 8.174 -5.923 2.611 1.00 68.19 119 SER A C 1
ATOM 943 O O . SER A 1 119 ? 7.756 -4.877 2.123 1.00 68.19 119 SER A O 1
ATOM 945 N N . PHE A 1 120 ? 7.761 -7.121 2.175 1.00 71.88 120 PHE A N 1
ATOM 946 C CA . PHE A 1 120 ? 6.802 -7.314 1.080 1.00 71.88 120 PHE A CA 1
ATOM 947 C C . PHE A 1 120 ? 5.334 -7.408 1.515 1.00 71.88 120 PHE A C 1
ATOM 949 O O . PHE A 1 120 ? 4.488 -7.705 0.670 1.00 71.88 120 PHE A O 1
ATOM 956 N N . PHE A 1 121 ? 5.009 -7.204 2.787 1.00 83.19 121 PHE A N 1
ATOM 957 C CA . PHE A 1 121 ? 3.612 -7.182 3.220 1.00 83.19 121 PHE A CA 1
ATOM 958 C C . PHE A 1 121 ? 3.062 -5.763 3.210 1.00 83.19 121 PHE A C 1
ATOM 960 O O . PHE A 1 121 ? 3.769 -4.815 3.564 1.00 83.19 121 PHE A O 1
ATOM 967 N N . ALA A 1 122 ? 1.793 -5.633 2.821 1.00 84.88 122 ALA A N 1
ATOM 968 C CA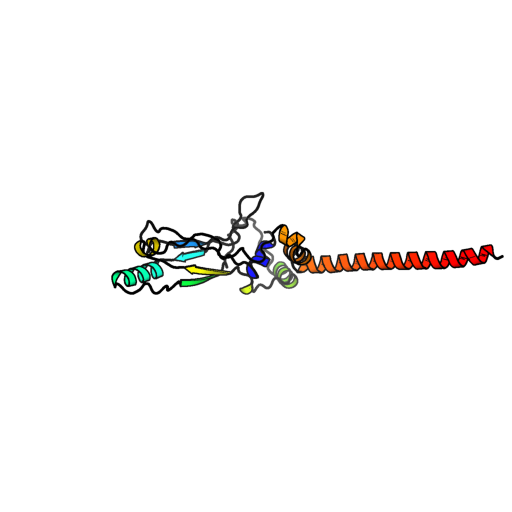 . ALA A 1 122 ? 1.115 -4.350 2.862 1.00 84.88 122 ALA A CA 1
ATOM 969 C C . ALA A 1 122 ? 0.918 -3.944 4.324 1.00 84.88 122 ALA A C 1
ATOM 971 O O . ALA A 1 122 ? 0.547 -4.766 5.166 1.00 84.88 122 ALA A O 1
ATOM 972 N N . LYS A 1 123 ? 1.183 -2.674 4.622 1.00 88.38 123 LYS A N 1
ATOM 973 C CA . LYS A 1 123 ? 1.004 -2.102 5.953 1.00 88.38 123 LYS A CA 1
ATOM 974 C C . LYS A 1 123 ? -0.034 -1.000 5.878 1.00 88.38 123 LYS A C 1
ATOM 976 O O . LYS A 1 123 ? 0.039 -0.152 4.995 1.00 88.38 123 LYS A O 1
ATOM 981 N N . LEU A 1 124 ? -0.972 -1.017 6.809 1.00 89.62 124 LEU A N 1
ATOM 982 C CA . LEU A 1 124 ? -1.970 0.020 6.990 1.00 89.62 124 LEU A CA 1
ATOM 983 C C . LEU A 1 124 ? -1.747 0.658 8.356 1.00 89.62 124 LEU A C 1
ATOM 985 O O . LEU A 1 124 ? -1.831 -0.009 9.384 1.00 89.62 124 LEU A O 1
ATOM 989 N N . HIS A 1 125 ? -1.435 1.948 8.349 1.00 90.94 125 HIS A N 1
ATOM 990 C CA . HIS A 1 125 ? -1.365 2.749 9.561 1.00 90.94 125 HIS A CA 1
ATOM 991 C C . HIS A 1 125 ? -2.770 3.269 9.858 1.00 90.94 125 HIS A C 1
ATOM 993 O O . HIS A 1 125 ? -3.334 3.997 9.045 1.00 90.94 125 HIS A O 1
ATOM 999 N N . VAL A 1 126 ? -3.337 2.859 10.990 1.00 91.69 126 VAL A N 1
ATOM 1000 C CA . VAL A 1 126 ? -4.677 3.253 11.428 1.00 91.69 126 VAL A CA 1
ATOM 1001 C C . VAL A 1 126 ? -4.550 4.034 12.723 1.00 91.69 126 VAL A C 1
ATOM 1003 O O . VAL A 1 126 ? -3.822 3.638 13.633 1.00 91.69 126 VAL A O 1
ATOM 1006 N N . GLN A 1 127 ? -5.281 5.139 12.793 1.00 92.38 127 GLN A N 1
ATOM 1007 C CA . GLN A 1 127 ? -5.516 5.878 14.019 1.00 92.38 127 GLN A CA 1
ATOM 1008 C C . GLN A 1 127 ? -6.988 5.685 14.386 1.00 92.38 127 GLN A C 1
ATOM 1010 O O . GLN A 1 127 ? -7.870 6.110 13.642 1.00 92.38 127 GLN A O 1
ATOM 1015 N N . LEU A 1 128 ? -7.244 4.983 15.488 1.00 91.75 128 LEU A N 1
ATOM 1016 C CA . LEU A 1 128 ? -8.589 4.670 15.959 1.00 91.75 128 LEU A CA 1
ATOM 1017 C C . LEU A 1 128 ? -8.913 5.512 17.191 1.00 91.75 128 LEU A C 1
ATOM 1019 O O . LEU A 1 128 ? -8.156 5.513 18.160 1.00 91.75 128 LEU A O 1
ATOM 1023 N N . GLU A 1 129 ? -10.067 6.167 17.179 1.00 92.62 129 GLU A N 1
ATOM 1024 C CA . GLU A 1 129 ? -10.571 6.936 18.310 1.00 92.62 129 GLU A CA 1
ATOM 1025 C C . GLU A 1 129 ? -12.036 6.578 18.573 1.00 92.62 129 GLU A C 1
ATOM 1027 O O . GLU A 1 129 ? -12.840 6.476 17.645 1.00 92.62 129 GLU A O 1
ATOM 1032 N N . ILE A 1 130 ? -12.378 6.353 19.843 1.00 91.44 130 ILE A N 1
ATOM 1033 C CA . ILE A 1 130 ? -13.757 6.135 20.289 1.00 91.44 130 ILE A CA 1
ATOM 1034 C C . ILE A 1 130 ? -14.129 7.320 21.163 1.00 91.44 130 ILE A C 1
ATOM 1036 O O . ILE A 1 130 ? -13.460 7.583 22.163 1.00 91.44 130 ILE A O 1
ATOM 1040 N N . VAL A 1 131 ? -15.207 7.998 20.785 1.00 92.19 131 VAL A N 1
ATOM 1041 C CA . VAL A 1 131 ? -15.694 9.220 21.426 1.00 92.19 131 VAL A CA 1
ATOM 1042 C C . VAL A 1 131 ? -17.138 8.991 21.893 1.00 92.19 131 VAL A C 1
ATOM 1044 O O . VAL A 1 131 ? -17.904 8.342 21.170 1.00 92.19 131 VAL A O 1
ATOM 1047 N N . PRO A 1 132 ? -17.538 9.474 23.086 1.00 91.31 132 PRO A N 1
ATOM 1048 C CA . PRO A 1 132 ? -18.936 9.438 23.508 1.00 91.31 132 PRO A CA 1
ATOM 1049 C C . PRO A 1 132 ? -19.838 10.240 22.562 1.00 91.31 132 PRO A C 1
ATOM 1051 O O . PRO A 1 132 ? -19.396 11.159 21.872 1.00 91.31 132 PRO A O 1
ATOM 1054 N N . VAL A 1 133 ? -21.125 9.894 22.528 1.00 91.50 133 VAL A N 1
ATOM 1055 C CA . VAL A 1 133 ? -22.070 10.470 21.558 1.00 91.50 133 VAL A CA 1
ATOM 1056 C C . VAL A 1 133 ? -22.253 11.969 21.781 1.00 91.50 133 VAL A C 1
ATOM 1058 O O . VAL A 1 133 ? -22.400 12.705 20.815 1.00 91.50 133 VAL A O 1
ATOM 1061 N N . GLU A 1 134 ? -22.219 12.420 23.032 1.00 92.12 134 GLU A N 1
ATOM 1062 C CA . GLU A 1 134 ? -22.390 13.824 23.404 1.00 92.12 134 GLU A CA 1
ATOM 1063 C C . GLU A 1 134 ? -21.277 14.690 22.798 1.00 92.12 134 GLU A C 1
ATOM 1065 O O . GLU A 1 134 ? -21.565 15.644 22.083 1.00 92.12 134 GLU A O 1
ATOM 1070 N N . TYR A 1 135 ? -20.017 14.281 22.972 1.00 90.75 135 TYR A N 1
ATOM 1071 C CA . TYR A 1 135 ? -18.859 14.961 22.383 1.00 90.75 135 TYR A CA 1
ATOM 1072 C C . TYR A 1 135 ? -18.882 14.922 20.849 1.00 90.75 135 TYR A C 1
ATOM 1074 O O . TYR A 1 135 ? -18.592 15.920 20.197 1.00 90.75 135 TYR A O 1
ATOM 1082 N N . ALA A 1 136 ? -19.285 13.793 20.257 1.00 91.69 136 ALA A N 1
ATOM 1083 C CA . ALA A 1 136 ? -19.391 13.666 18.803 1.00 91.69 136 ALA A CA 1
ATOM 1084 C C . ALA A 1 136 ? -20.502 14.545 18.189 1.00 91.69 136 ALA A C 1
ATOM 1086 O O . ALA A 1 136 ? -20.468 14.824 16.991 1.00 91.69 136 ALA A O 1
ATOM 1087 N N . LEU A 1 137 ? -21.506 14.948 18.979 1.00 93.38 137 LEU A N 1
ATOM 1088 C CA . LEU A 1 137 ? -22.546 15.889 18.555 1.00 93.38 137 LEU A CA 1
ATOM 1089 C C . LEU A 1 137 ? -22.086 17.347 18.665 1.00 93.38 137 LEU A C 1
ATOM 1091 O O . LEU A 1 137 ? -22.516 18.167 17.856 1.00 93.38 137 LEU A O 1
ATOM 1095 N N . GLU A 1 138 ? -21.241 17.664 19.649 1.00 93.88 138 GLU A N 1
ATOM 1096 C CA . GLU A 1 138 ? -20.653 18.998 19.822 1.00 93.88 138 GLU A CA 1
ATOM 1097 C C . GLU A 1 138 ? -19.617 19.304 18.733 1.00 93.88 138 GLU A C 1
ATOM 1099 O O . GLU A 1 138 ? -19.640 20.385 18.144 1.00 93.88 138 GLU A O 1
ATOM 1104 N N . GLU A 1 139 ? -18.761 18.330 18.418 1.00 90.75 139 GLU A N 1
ATOM 1105 C CA . GLU A 1 139 ? -17.713 18.439 17.402 1.00 90.75 139 GLU A CA 1
ATOM 1106 C C . GLU A 1 139 ? -17.885 17.341 16.337 1.00 90.75 139 GLU A C 1
ATOM 1108 O O . GLU A 1 139 ? -17.185 16.323 16.350 1.00 90.75 139 GLU A O 1
ATOM 1113 N N . PRO A 1 140 ? -18.844 17.500 15.403 1.00 89.81 140 PRO A N 1
ATOM 1114 C CA . PRO A 1 140 ? -19.090 16.496 14.382 1.00 89.81 140 PRO A CA 1
ATOM 1115 C C . PRO A 1 140 ? -17.906 16.399 13.422 1.00 89.81 140 PRO A C 1
ATOM 1117 O O . PRO A 1 140 ? -17.474 17.370 12.802 1.00 89.81 140 PRO A O 1
ATOM 1120 N N . VAL A 1 141 ? -17.414 15.177 13.268 1.00 88.25 141 VAL A N 1
ATOM 1121 C CA . VAL A 1 141 ? -16.302 14.850 12.383 1.00 88.25 141 VAL A CA 1
ATOM 1122 C C . VAL A 1 141 ? -16.828 14.550 10.975 1.00 88.25 141 VAL A C 1
ATOM 1124 O O . VAL A 1 141 ? -17.609 13.613 10.779 1.00 88.25 141 VAL A O 1
ATOM 1127 N N . GLU A 1 142 ? -16.397 15.333 9.982 1.00 88.88 142 GLU A N 1
ATOM 1128 C CA . GLU A 1 142 ? -16.771 15.126 8.579 1.00 88.88 142 GLU A CA 1
ATOM 1129 C C . GLU A 1 142 ? -16.079 13.884 8.000 1.00 88.88 142 GLU A C 1
ATOM 1131 O O . GLU A 1 142 ? -14.853 13.785 7.975 1.00 88.88 142 GLU A O 1
ATOM 1136 N N . GLN A 1 143 ? -16.868 12.927 7.507 1.00 91.38 143 GLN A N 1
ATOM 1137 C CA . GLN A 1 143 ? -16.330 11.776 6.783 1.00 91.38 143 GLN A CA 1
ATOM 1138 C C . GLN A 1 143 ? -15.750 12.214 5.440 1.00 91.38 143 GLN A C 1
ATOM 1140 O O . GLN A 1 143 ? -16.378 12.975 4.702 1.00 91.38 143 GLN A O 1
ATOM 1145 N N . GLY A 1 144 ? -14.596 11.661 5.072 1.00 88.50 144 GLY A N 1
ATOM 1146 C CA . GLY A 1 144 ? -14.038 11.887 3.746 1.00 88.50 144 GLY A CA 1
ATOM 1147 C C . GLY A 1 144 ? -12.528 11.753 3.669 1.00 88.50 144 GLY A C 1
ATOM 1148 O O . GLY A 1 144 ? -11.849 11.367 4.619 1.00 88.50 144 GLY A O 1
ATOM 1149 N N . ALA A 1 145 ? -12.002 12.070 2.489 1.00 84.38 145 ALA A N 1
ATOM 1150 C CA . ALA A 1 145 ? -10.571 12.127 2.252 1.00 84.38 145 ALA A CA 1
ATOM 1151 C C . ALA A 1 145 ? -10.031 13.506 2.657 1.00 84.38 145 ALA A C 1
ATOM 1153 O O . ALA A 1 145 ? -10.371 14.509 2.031 1.00 84.38 145 ALA A O 1
ATOM 1154 N N . PHE A 1 146 ? -9.140 13.556 3.650 1.00 85.19 146 PHE A N 1
ATOM 1155 C CA . PHE A 1 146 ? -8.434 14.785 4.040 1.00 85.19 146 PHE A CA 1
ATOM 1156 C C . PHE A 1 146 ? -7.522 15.305 2.931 1.00 85.19 146 PHE A C 1
ATOM 1158 O O . PHE A 1 146 ? -7.282 16.502 2.788 1.00 85.19 146 PHE A O 1
ATOM 1165 N N . ALA A 1 147 ? -6.967 14.375 2.163 1.00 83.00 147 ALA A N 1
ATOM 1166 C CA . ALA A 1 147 ? -6.134 14.666 1.019 1.00 83.00 147 ALA A CA 1
ATOM 1167 C C . ALA A 1 147 ? -6.368 13.594 -0.044 1.00 83.00 147 ALA A C 1
ATOM 1169 O O . ALA A 1 147 ? -6.522 12.417 0.303 1.00 83.00 147 ALA A O 1
ATOM 1170 N N . PRO A 1 148 ? -6.349 13.961 -1.337 1.00 78.50 148 PRO A N 1
ATOM 1171 C CA . PRO A 1 148 ? -6.415 12.970 -2.396 1.00 78.50 148 PRO A CA 1
ATOM 1172 C C . PRO A 1 148 ? -5.266 11.961 -2.225 1.00 78.50 148 PRO A C 1
ATOM 1174 O O . PRO A 1 148 ? -4.157 12.356 -1.841 1.00 78.50 148 PRO A O 1
ATOM 1177 N N . PRO A 1 149 ? -5.502 10.665 -2.497 1.00 74.06 149 PRO A N 1
ATOM 1178 C CA . PRO A 1 149 ? -4.460 9.657 -2.393 1.00 74.06 149 PRO A CA 1
ATOM 1179 C C . PRO A 1 149 ? -3.296 10.045 -3.304 1.00 74.06 149 PRO A C 1
ATOM 1181 O O . PRO A 1 149 ? -3.476 10.295 -4.501 1.00 74.06 149 PRO A O 1
ATOM 1184 N N . LYS A 1 150 ? -2.095 10.125 -2.728 1.00 72.25 150 LYS A N 1
ATOM 1185 C CA . LYS A 1 150 ? -0.882 10.402 -3.496 1.00 72.25 150 LYS A CA 1
ATOM 1186 C C . LYS A 1 150 ? -0.581 9.209 -4.398 1.00 72.25 150 LYS A C 1
ATOM 1188 O O . LYS A 1 150 ? -0.844 8.067 -4.039 1.00 72.25 150 LYS A O 1
ATOM 1193 N N . ASP A 1 151 ? -0.071 9.500 -5.590 1.00 69.56 151 ASP A N 1
ATOM 1194 C CA . ASP A 1 151 ? 0.424 8.495 -6.537 1.00 69.56 151 ASP A CA 1
ATOM 1195 C C . ASP A 1 151 ? -0.602 7.459 -7.029 1.00 69.56 151 ASP A C 1
ATOM 1197 O O . ASP A 1 151 ? -0.233 6.450 -7.636 1.00 69.56 151 ASP A O 1
ATOM 1201 N N . ARG A 1 152 ? -1.907 7.739 -6.879 1.00 70.62 152 ARG A N 1
ATOM 1202 C CA . ARG A 1 152 ? -2.932 6.969 -7.588 1.00 70.62 152 ARG A CA 1
ATOM 1203 C C . ARG A 1 152 ? -2.717 7.140 -9.090 1.00 70.62 152 ARG A C 1
ATOM 1205 O O . ARG A 1 152 ? -2.607 8.260 -9.590 1.00 70.62 152 ARG A O 1
ATOM 1212 N N . LEU A 1 153 ? -2.717 6.024 -9.816 1.00 72.50 153 LEU A N 1
ATOM 1213 C CA . LEU A 1 153 ? -2.735 6.017 -11.275 1.00 72.50 153 LEU A CA 1
ATOM 1214 C C . LEU A 1 153 ? -4.041 6.634 -11.786 1.00 72.50 153 LEU A C 1
ATOM 1216 O O . LEU A 1 153 ? -5.021 5.941 -12.043 1.00 72.50 153 LEU A O 1
ATOM 1220 N N . SER A 1 154 ? -4.062 7.953 -11.923 1.00 79.56 154 SER A N 1
ATOM 1221 C CA . SER A 1 154 ? -5.119 8.665 -12.625 1.00 79.56 154 SER A CA 1
ATOM 1222 C C . SER A 1 154 ? -4.749 8.816 -14.100 1.00 79.56 154 SER A C 1
ATOM 1224 O O . SER A 1 154 ? -3.572 8.840 -14.470 1.00 79.56 154 SER A O 1
ATOM 1226 N N . MET A 1 155 ? -5.753 8.985 -14.963 1.00 79.88 155 MET A N 1
ATOM 1227 C CA . MET A 1 155 ? -5.510 9.354 -16.366 1.00 79.88 155 MET A CA 1
ATOM 1228 C C . MET A 1 155 ? -4.729 10.675 -16.475 1.00 79.88 155 MET A C 1
ATOM 1230 O O . MET A 1 155 ? -3.924 10.853 -17.386 1.00 79.88 155 MET A O 1
ATOM 1234 N N . GLN A 1 156 ? -4.887 11.571 -15.496 1.00 83.88 156 GLN A N 1
ATOM 1235 C CA . GLN A 1 156 ? -4.078 12.786 -15.385 1.00 83.88 156 GLN A CA 1
ATOM 1236 C C . GLN A 1 156 ? -2.603 12.474 -15.093 1.00 83.88 156 GLN A C 1
ATOM 1238 O O . GLN A 1 156 ? -1.717 13.128 -15.642 1.00 83.88 156 GLN A O 1
ATOM 1243 N N . MET A 1 157 ? -2.307 11.457 -14.279 1.00 81.00 157 MET A N 1
ATOM 1244 C CA . MET A 1 157 ? -0.933 11.022 -14.015 1.00 81.00 157 MET A CA 1
ATOM 1245 C C . MET A 1 157 ? -0.263 10.476 -15.280 1.00 81.00 157 MET A C 1
ATOM 1247 O O . MET A 1 157 ? 0.900 10.782 -15.530 1.00 81.00 157 MET A O 1
ATOM 1251 N N . LEU A 1 158 ? -1.009 9.735 -16.109 1.00 87.38 158 LEU A N 1
ATOM 1252 C CA . LEU A 1 158 ? -0.518 9.259 -17.405 1.00 87.38 158 LEU A CA 1
ATOM 1253 C C . LEU A 1 158 ? -0.134 10.426 -18.328 1.00 87.38 158 LEU A C 1
ATOM 1255 O O . LEU A 1 158 ? 0.905 10.364 -18.981 1.00 87.38 158 LEU A O 1
ATOM 1259 N N . ALA A 1 159 ? -0.942 11.490 -18.355 1.00 91.19 159 ALA A N 1
ATOM 1260 C CA . ALA A 1 159 ? -0.673 12.672 -19.171 1.00 91.19 159 ALA A CA 1
ATOM 1261 C C . ALA A 1 159 ? 0.491 13.525 -18.633 1.00 91.19 159 ALA A C 1
ATOM 1263 O O . ALA A 1 159 ? 1.308 14.014 -19.406 1.00 91.19 159 ALA A O 1
ATOM 1264 N N . THR A 1 160 ? 0.581 13.697 -17.312 1.00 93.25 160 THR A N 1
ATOM 1265 C CA . THR A 1 160 ? 1.588 14.568 -16.679 1.00 93.25 160 THR A CA 1
ATOM 1266 C C . THR A 1 160 ? 2.952 13.897 -16.524 1.00 93.25 160 THR A C 1
ATOM 1268 O O . THR A 1 160 ? 3.975 14.552 -16.693 1.00 93.25 160 THR A O 1
ATOM 1271 N N . ASN A 1 161 ? 2.992 12.597 -16.213 1.00 92.25 161 ASN A N 1
ATOM 1272 C CA . ASN A 1 161 ? 4.219 11.851 -15.922 1.00 92.25 161 ASN A CA 1
ATOM 1273 C C . ASN A 1 161 ? 4.205 10.440 -16.549 1.00 92.25 161 ASN A C 1
ATOM 1275 O O . ASN A 1 161 ? 4.273 9.434 -15.829 1.00 92.25 161 ASN A O 1
ATOM 1279 N N . PRO A 1 162 ? 4.210 10.328 -17.891 1.00 91.31 162 PRO A N 1
ATOM 1280 C CA . PRO A 1 162 ? 4.033 9.053 -18.595 1.00 91.31 162 PRO A CA 1
ATOM 1281 C C . PRO A 1 162 ? 5.105 8.015 -18.243 1.00 91.31 162 PRO A C 1
ATOM 1283 O O . PRO A 1 162 ? 4.819 6.822 -18.173 1.00 91.31 162 PRO A O 1
ATOM 1286 N N . MET A 1 163 ? 6.338 8.448 -17.956 1.00 90.88 163 MET A N 1
ATOM 1287 C CA . MET A 1 163 ? 7.426 7.546 -17.560 1.00 90.88 163 MET A CA 1
ATOM 1288 C C . MET A 1 163 ? 7.209 6.932 -16.174 1.00 90.88 163 MET A C 1
ATOM 1290 O O . MET A 1 163 ? 7.494 5.748 -15.980 1.00 90.88 163 MET A O 1
ATOM 1294 N N . LYS A 1 164 ? 6.680 7.705 -15.211 1.00 86.00 164 LYS A N 1
ATOM 1295 C CA . LYS A 1 164 ? 6.333 7.173 -13.885 1.00 86.00 164 LYS A CA 1
ATOM 1296 C C . LYS A 1 164 ? 5.179 6.184 -14.031 1.00 86.00 164 LYS A C 1
ATOM 1298 O O . LYS A 1 164 ? 5.300 5.064 -13.548 1.00 86.00 164 LYS A O 1
ATOM 1303 N N . THR A 1 165 ? 4.145 6.532 -14.800 1.00 87.56 165 THR A N 1
ATOM 1304 C CA . THR A 1 165 ? 3.007 5.645 -15.090 1.00 87.56 165 THR A CA 1
ATOM 1305 C C . THR A 1 165 ? 3.416 4.346 -15.784 1.00 87.56 165 THR A C 1
ATOM 1307 O O . THR A 1 165 ? 3.022 3.270 -15.343 1.00 87.56 165 THR A O 1
ATOM 1310 N N . ALA A 1 166 ? 4.266 4.404 -16.811 1.00 87.69 166 ALA A N 1
ATOM 1311 C CA . ALA A 1 166 ? 4.772 3.209 -17.487 1.00 87.69 166 ALA A CA 1
ATOM 1312 C C . ALA A 1 166 ? 5.592 2.320 -16.539 1.00 87.69 166 ALA A C 1
ATOM 1314 O O . ALA A 1 166 ? 5.479 1.094 -16.581 1.00 87.69 166 ALA A O 1
ATOM 1315 N N . LYS A 1 167 ? 6.385 2.927 -15.644 1.00 86.38 167 LYS A N 1
ATOM 1316 C CA . LYS A 1 167 ? 7.113 2.199 -14.599 1.00 86.38 167 LYS A CA 1
ATOM 1317 C C . LYS A 1 167 ? 6.157 1.505 -13.622 1.00 86.38 167 LYS A C 1
ATOM 1319 O O . LYS A 1 167 ? 6.453 0.373 -13.240 1.00 86.38 167 LYS A O 1
ATOM 1324 N N . VAL A 1 168 ? 5.032 2.143 -13.273 1.00 80.56 168 VAL A N 1
ATOM 1325 C CA . VAL A 1 168 ? 3.942 1.549 -12.471 1.00 80.56 168 VAL A CA 1
ATOM 1326 C C . VAL A 1 168 ? 3.345 0.341 -13.161 1.00 80.56 168 VAL A C 1
ATOM 1328 O O . VAL A 1 168 ? 3.370 -0.761 -12.619 1.00 80.56 168 VAL A O 1
ATOM 1331 N N . MET A 1 169 ? 2.853 0.537 -14.381 1.00 82.31 169 MET A N 1
ATOM 1332 C CA . MET A 1 169 ? 2.093 -0.481 -15.098 1.00 82.31 169 MET A CA 1
ATOM 1333 C C . MET A 1 169 ? 2.942 -1.702 -15.466 1.00 82.31 169 MET A C 1
ATOM 1335 O O . MET A 1 169 ? 2.498 -2.839 -15.324 1.00 82.31 169 MET A O 1
ATOM 1339 N N . LEU A 1 170 ? 4.180 -1.485 -15.917 1.00 82.44 170 LEU A N 1
ATOM 1340 C CA . LEU A 1 170 ? 5.074 -2.570 -16.330 1.00 82.44 170 LEU A CA 1
ATOM 1341 C C . LEU A 1 170 ? 5.787 -3.217 -15.132 1.00 82.44 170 LEU A C 1
ATOM 1343 O O . LEU A 1 170 ? 6.190 -4.381 -15.188 1.00 82.44 170 LEU A O 1
ATOM 1347 N N . GLY A 1 171 ? 5.962 -2.484 -14.035 1.00 79.25 171 GLY A N 1
ATOM 1348 C CA . GLY A 1 171 ? 6.825 -2.879 -12.929 1.00 79.25 171 GLY A CA 1
ATOM 1349 C C . GLY A 1 171 ? 8.321 -2.773 -13.267 1.00 79.25 171 GLY A C 1
ATOM 1350 O O . GLY A 1 171 ? 8.720 -2.638 -14.425 1.00 79.25 171 GLY A O 1
ATOM 1351 N N . PRO A 1 172 ? 9.211 -2.863 -12.263 1.00 79.94 172 PRO A N 1
ATOM 1352 C CA . PRO A 1 172 ? 10.610 -2.448 -12.399 1.00 79.94 172 PRO A CA 1
ATOM 1353 C C . PRO A 1 172 ? 11.425 -3.292 -13.389 1.00 79.94 172 PRO A C 1
ATOM 1355 O O . PRO A 1 172 ? 12.268 -2.755 -14.109 1.00 79.94 172 PRO A O 1
ATOM 1358 N N . LYS A 1 173 ? 11.181 -4.610 -13.443 1.00 82.19 173 LYS A N 1
ATOM 1359 C CA . LYS A 1 173 ? 11.919 -5.522 -14.334 1.00 82.19 173 LYS A CA 1
ATOM 1360 C C . LYS A 1 173 ? 11.532 -5.312 -15.799 1.00 82.19 173 LYS A C 1
ATOM 1362 O O . LYS A 1 173 ? 12.418 -5.092 -16.622 1.00 82.19 173 LYS A O 1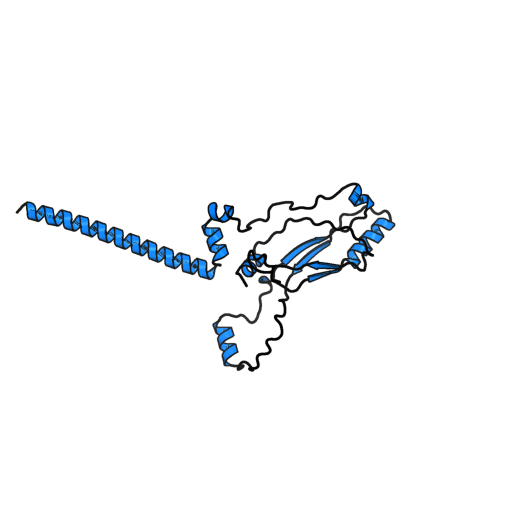
ATOM 1367 N N . LEU A 1 174 ? 10.232 -5.330 -16.107 1.00 82.12 174 LEU A N 1
ATOM 1368 C CA . LEU A 1 174 ? 9.747 -5.131 -17.476 1.00 82.12 174 LEU A CA 1
ATOM 1369 C C . LEU A 1 174 ? 9.988 -3.695 -17.942 1.00 82.12 174 LEU A C 1
ATOM 1371 O O . LEU A 1 174 ? 10.396 -3.505 -19.078 1.00 82.12 174 LEU A O 1
ATOM 1375 N N . TYR A 1 175 ? 9.852 -2.694 -17.065 1.00 89.44 175 TYR A N 1
ATOM 1376 C CA . TYR A 1 175 ? 10.188 -1.308 -17.399 1.00 89.44 175 TYR A CA 1
ATOM 1377 C C . TYR A 1 175 ? 11.663 -1.152 -17.790 1.00 89.44 175 TYR A C 1
ATOM 1379 O O . TYR A 1 175 ? 11.977 -0.495 -18.780 1.00 89.44 175 TYR A O 1
ATOM 1387 N N . ARG A 1 176 ? 12.589 -1.794 -17.059 1.00 90.44 176 ARG A N 1
ATOM 1388 C CA . ARG A 1 176 ? 14.017 -1.780 -17.416 1.00 90.44 176 ARG A CA 1
ATOM 1389 C C . ARG A 1 176 ? 14.268 -2.453 -18.765 1.00 90.44 176 ARG A C 1
ATOM 1391 O O . ARG A 1 176 ? 15.023 -1.910 -19.566 1.00 90.44 176 ARG A O 1
ATOM 1398 N N . GLN A 1 177 ? 13.646 -3.604 -19.017 1.00 93.38 177 GLN A N 1
ATOM 1399 C CA . GLN A 1 177 ? 13.765 -4.305 -20.299 1.00 93.38 177 GLN A CA 1
ATOM 1400 C C . GLN A 1 177 ? 13.194 -3.474 -21.455 1.00 93.38 177 GLN A C 1
ATOM 1402 O O . GLN A 1 177 ? 13.885 -3.286 -22.450 1.00 93.38 177 GLN A O 1
ATOM 1407 N N . ALA A 1 178 ? 11.996 -2.908 -21.290 1.00 94.19 178 ALA A N 1
ATOM 1408 C CA . ALA A 1 178 ? 11.348 -2.042 -22.271 1.00 94.19 178 ALA A CA 1
ATOM 1409 C C . ALA A 1 178 ? 12.175 -0.782 -22.563 1.00 94.19 178 ALA A C 1
ATOM 1411 O O . ALA A 1 178 ? 12.347 -0.394 -23.713 1.00 94.19 178 ALA A O 1
ATOM 1412 N N . ARG A 1 179 ? 12.757 -0.156 -21.534 1.00 94.50 179 ARG A N 1
ATOM 1413 C CA . ARG A 1 179 ? 13.632 1.009 -21.715 1.00 94.50 179 ARG A CA 1
ATOM 1414 C C . ARG A 1 179 ? 14.882 0.666 -22.530 1.00 94.50 179 ARG A C 1
ATOM 1416 O O . ARG A 1 179 ? 15.288 1.464 -23.369 1.00 94.50 179 ARG A O 1
ATOM 1423 N N . LEU A 1 180 ? 15.491 -0.496 -22.283 1.00 95.94 180 LEU A N 1
ATOM 1424 C CA . LEU A 1 180 ? 16.666 -0.949 -23.031 1.00 95.94 180 LEU A CA 1
ATOM 1425 C C . LEU A 1 180 ? 16.317 -1.303 -24.480 1.00 95.94 180 LEU A C 1
ATOM 1427 O O . LEU A 1 180 ? 17.053 -0.910 -25.381 1.00 95.94 180 LEU A O 1
ATOM 1431 N N . SER A 1 181 ? 15.196 -1.990 -24.718 1.00 96.06 181 SER A N 1
ATOM 1432 C CA . SER A 1 181 ? 14.769 -2.343 -26.076 1.00 96.06 181 SER A CA 1
ATOM 1433 C C . SER A 1 181 ? 14.393 -1.109 -26.898 1.00 96.06 181 SER A C 1
ATOM 1435 O O . SER A 1 181 ? 14.859 -0.976 -28.027 1.00 96.06 181 SER A O 1
ATOM 1437 N N . ILE A 1 182 ? 13.634 -0.169 -26.324 1.00 95.69 182 ILE A N 1
ATOM 1438 C CA . ILE A 1 182 ? 13.276 1.095 -26.985 1.00 95.69 182 ILE A CA 1
ATOM 1439 C C . ILE A 1 182 ? 14.530 1.933 -27.252 1.00 95.69 182 ILE A C 1
ATOM 1441 O O . ILE A 1 182 ? 14.699 2.438 -28.357 1.00 95.69 182 ILE A O 1
ATOM 1445 N N . GLY A 1 183 ? 15.439 2.048 -26.277 1.00 95.75 183 GLY A N 1
ATOM 1446 C CA . GLY A 1 183 ? 16.696 2.778 -26.454 1.00 95.75 183 GLY A CA 1
ATOM 1447 C C . GLY A 1 183 ? 17.570 2.190 -27.566 1.00 95.75 183 GLY A C 1
ATOM 1448 O O . GLY A 1 183 ? 18.080 2.9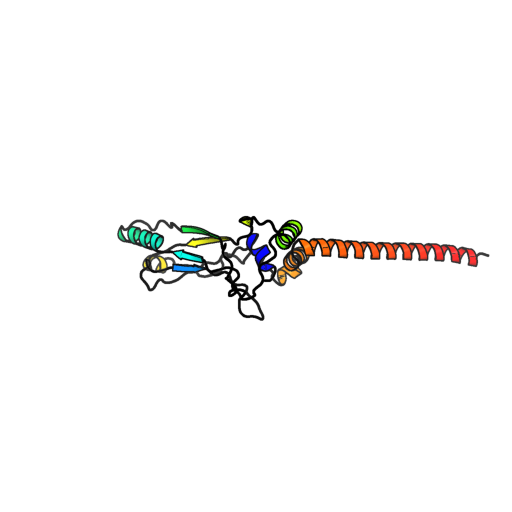33 -28.401 1.00 95.75 183 GLY A O 1
ATOM 1449 N N . GLY A 1 184 ? 17.688 0.860 -27.622 1.00 97.31 184 GLY A N 1
ATOM 1450 C CA . GLY A 1 184 ? 18.400 0.167 -28.696 1.00 97.31 184 GLY A CA 1
ATOM 1451 C C . GLY A 1 184 ? 17.749 0.372 -30.065 1.00 97.31 184 GLY A C 1
ATOM 1452 O O . GLY A 1 184 ? 18.445 0.646 -31.037 1.00 97.31 184 GLY A O 1
ATOM 1453 N N . PHE A 1 185 ? 16.418 0.310 -30.138 1.00 97.75 185 PHE A N 1
ATOM 1454 C CA . PHE A 1 185 ? 15.674 0.543 -31.375 1.00 97.75 185 PHE A CA 1
ATOM 1455 C C . PHE A 1 185 ? 15.836 1.979 -31.893 1.00 97.75 185 PHE A C 1
ATOM 1457 O O . PHE A 1 185 ? 16.145 2.176 -33.065 1.00 97.75 185 PHE A O 1
ATOM 1464 N N . VAL A 1 186 ? 15.707 2.985 -31.020 1.00 97.88 186 VAL A N 1
ATOM 1465 C CA . VAL A 1 186 ? 15.935 4.393 -31.387 1.00 97.88 186 VAL A CA 1
ATOM 1466 C C . VAL A 1 186 ? 17.381 4.609 -31.838 1.00 97.88 186 VAL A C 1
ATOM 1468 O O . VAL A 1 186 ? 17.600 5.265 -32.852 1.00 97.88 186 VAL A O 1
ATOM 1471 N N . GLY A 1 187 ? 18.359 4.016 -31.146 1.00 97.88 187 GLY A N 1
ATOM 1472 C CA . GLY A 1 187 ? 19.769 4.070 -31.547 1.00 97.88 187 GLY A CA 1
ATOM 1473 C C . GLY A 1 187 ? 20.046 3.420 -32.909 1.00 97.88 187 GLY A C 1
ATOM 1474 O O . GLY A 1 187 ? 20.847 3.926 -33.691 1.00 97.88 187 GLY A O 1
ATOM 1475 N N . LEU A 1 188 ? 19.357 2.323 -33.230 1.00 98.31 188 LEU A N 1
ATOM 1476 C CA . LEU A 1 188 ? 19.443 1.691 -34.546 1.00 98.31 188 LEU A CA 1
ATOM 1477 C C . LEU A 1 188 ? 18.857 2.596 -35.639 1.00 98.31 188 LEU A C 1
ATOM 1479 O O . LEU A 1 188 ? 19.477 2.770 -36.687 1.00 98.31 188 LEU A O 1
ATOM 1483 N N . LEU A 1 189 ? 17.691 3.203 -35.393 1.00 98.31 189 LEU A N 1
ATOM 1484 C CA . LEU A 1 189 ? 17.060 4.121 -36.344 1.00 98.31 189 LEU A CA 1
ATOM 1485 C C . LEU A 1 189 ? 17.921 5.361 -36.612 1.00 98.31 189 LEU A C 1
ATOM 1487 O O . LEU A 1 189 ? 18.058 5.770 -37.765 1.00 98.31 189 LEU A O 1
ATOM 1491 N N . THR A 1 190 ? 18.538 5.944 -35.580 1.00 98.31 190 THR A N 1
ATOM 1492 C CA . THR A 1 190 ? 19.439 7.092 -35.759 1.00 98.31 190 THR A CA 1
ATOM 1493 C C . THR A 1 190 ? 20.689 6.710 -36.547 1.00 98.31 190 THR A C 1
ATOM 1495 O O . THR A 1 190 ? 21.096 7.464 -37.429 1.00 98.31 190 THR A O 1
ATOM 1498 N N . ALA A 1 191 ? 21.259 5.524 -36.311 1.00 98.50 191 ALA A N 1
ATOM 1499 C CA . ALA A 1 191 ? 22.382 5.020 -37.100 1.00 98.50 191 ALA A CA 1
ATOM 1500 C C . ALA A 1 191 ? 22.013 4.838 -38.584 1.00 98.50 191 ALA A C 1
ATOM 1502 O O . ALA A 1 191 ? 22.754 5.290 -39.456 1.00 98.50 191 ALA A O 1
ATOM 1503 N N . ILE A 1 192 ? 20.846 4.249 -38.882 1.00 98.56 192 ILE A N 1
ATOM 1504 C CA . ILE A 1 192 ? 20.346 4.094 -40.260 1.00 98.56 192 ILE A CA 1
ATOM 1505 C C . ILE A 1 192 ? 20.157 5.460 -40.931 1.00 98.56 192 ILE A C 1
ATOM 1507 O O . ILE A 1 192 ? 20.574 5.644 -42.076 1.00 98.56 192 ILE A O 1
ATOM 1511 N N . MET A 1 193 ? 19.588 6.440 -40.222 1.00 98.62 193 MET A N 1
ATOM 1512 C CA . MET A 1 193 ? 19.426 7.803 -40.739 1.00 98.62 193 MET A CA 1
ATOM 1513 C C . MET A 1 193 ? 20.771 8.455 -41.081 1.00 98.62 193 MET A C 1
ATOM 1515 O O . MET A 1 193 ? 20.917 9.013 -42.167 1.00 98.62 193 MET A O 1
ATOM 1519 N N . ILE A 1 194 ? 21.775 8.340 -40.206 1.00 98.62 194 ILE A N 1
ATOM 1520 C CA . ILE A 1 194 ? 23.122 8.879 -40.453 1.00 98.62 194 ILE A CA 1
ATOM 1521 C C . ILE A 1 194 ? 23.763 8.209 -41.673 1.00 98.62 194 ILE A C 1
ATOM 1523 O O . ILE A 1 194 ? 24.274 8.902 -42.550 1.00 98.62 194 ILE A O 1
ATOM 1527 N N . LEU A 1 195 ? 23.700 6.877 -41.765 1.00 98.50 195 LEU A N 1
ATOM 1528 C CA . LEU A 1 195 ? 24.236 6.134 -42.911 1.00 98.50 195 LEU A CA 1
ATOM 1529 C C . LEU A 1 195 ? 23.558 6.543 -44.222 1.00 98.50 195 LEU A C 1
ATOM 1531 O O . LEU A 1 195 ? 24.232 6.704 -45.237 1.00 98.50 195 LEU A O 1
ATOM 1535 N N . THR A 1 196 ? 22.246 6.773 -44.186 1.00 98.56 196 THR A N 1
ATOM 1536 C CA . THR A 1 196 ? 21.476 7.240 -45.344 1.00 98.56 196 THR A CA 1
ATOM 1537 C C . THR A 1 196 ? 21.935 8.633 -45.780 1.00 98.56 196 THR A C 1
ATOM 1539 O O . THR A 1 196 ? 22.197 8.849 -46.960 1.00 98.56 196 THR A O 1
ATOM 1542 N N . ILE A 1 197 ? 22.119 9.566 -44.839 1.00 98.50 197 ILE A N 1
ATOM 1543 C CA . ILE A 1 197 ? 22.630 10.916 -45.132 1.00 98.50 197 ILE A CA 1
ATOM 1544 C C . ILE A 1 197 ? 24.035 10.851 -45.743 1.00 98.50 197 ILE A C 1
ATOM 1546 O O . ILE A 1 197 ? 24.285 11.477 -46.771 1.00 98.50 197 ILE A O 1
ATOM 1550 N N . VAL A 1 198 ? 24.942 10.067 -45.151 1.00 98.44 198 VAL A N 1
ATOM 1551 C CA . VAL A 1 198 ? 26.308 9.886 -45.668 1.00 98.44 198 VAL A CA 1
ATOM 1552 C C . VAL A 1 198 ? 26.278 9.318 -47.086 1.00 98.44 198 VAL A C 1
ATOM 1554 O O . VAL A 1 198 ? 26.969 9.832 -47.965 1.00 98.44 198 VAL A O 1
ATOM 1557 N N . TYR A 1 199 ? 25.443 8.307 -47.329 1.00 98.25 199 TYR A N 1
ATOM 1558 C CA . TYR A 1 199 ? 25.256 7.725 -48.654 1.00 98.25 199 TYR A CA 1
ATOM 1559 C C . TYR A 1 199 ? 24.795 8.771 -49.679 1.00 98.25 199 TYR A C 1
ATOM 1561 O O . TYR A 1 199 ? 25.404 8.892 -50.741 1.00 98.25 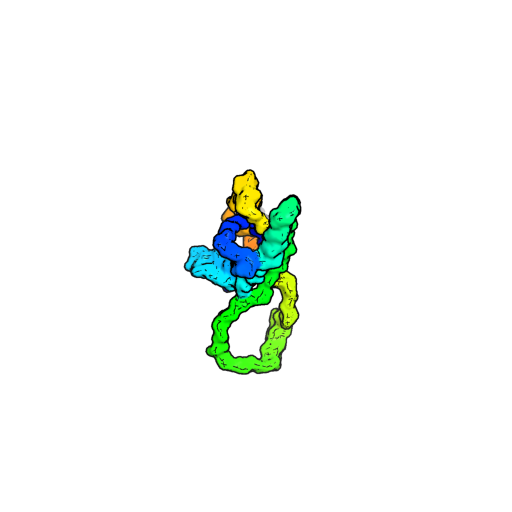199 TYR A O 1
ATOM 1569 N N . PHE A 1 200 ? 23.781 9.580 -49.352 1.00 98.31 200 PHE A N 1
ATOM 1570 C CA . PHE A 1 200 ? 23.307 10.646 -50.239 1.00 98.31 200 PHE A CA 1
ATOM 1571 C C . PHE A 1 200 ? 24.391 11.685 -50.541 1.00 98.31 200 PHE A C 1
ATOM 1573 O O . PHE A 1 200 ? 24.555 12.069 -51.698 1.00 98.31 200 PHE A O 1
ATOM 1580 N N . VAL A 1 201 ? 25.166 12.109 -49.538 1.00 97.75 201 VAL A N 1
ATOM 1581 C CA . VAL A 1 201 ? 26.259 13.077 -49.726 1.00 97.75 201 VAL A CA 1
ATOM 1582 C C . VAL A 1 201 ? 27.341 12.518 -50.653 1.00 97.75 201 VAL A C 1
ATOM 1584 O O . VAL A 1 201 ? 27.769 13.202 -51.582 1.00 97.75 201 VAL A O 1
ATOM 1587 N N . VAL A 1 202 ? 27.758 11.266 -50.446 1.00 97.38 202 VAL A N 1
ATOM 1588 C CA . VAL A 1 202 ? 28.763 10.609 -51.297 1.00 97.38 202 VAL A CA 1
ATOM 1589 C C . VAL A 1 202 ? 28.260 10.472 -52.734 1.00 97.38 202 VAL A C 1
ATOM 1591 O O . VAL A 1 202 ? 28.998 10.801 -53.664 1.00 97.38 202 VAL A O 1
ATOM 1594 N N . THR A 1 203 ? 27.008 10.045 -52.927 1.00 97.06 203 THR A N 1
ATOM 1595 C CA . THR A 1 203 ? 26.410 9.914 -54.263 1.00 97.06 203 THR A CA 1
ATOM 1596 C C . THR A 1 203 ? 26.317 11.272 -54.966 1.00 97.06 203 THR A C 1
ATOM 1598 O O . THR A 1 203 ? 26.707 11.369 -56.126 1.00 97.06 203 THR A O 1
ATOM 1601 N N . LEU A 1 204 ? 25.906 12.344 -54.273 1.00 96.19 204 LEU A N 1
ATOM 1602 C CA . LEU A 1 204 ? 25.846 13.700 -54.847 1.00 96.19 204 LEU A CA 1
ATOM 1603 C C . LEU A 1 204 ? 27.223 14.205 -55.305 1.00 96.19 204 LEU A C 1
ATOM 1605 O O . LEU A 1 204 ? 27.359 14.724 -56.414 1.00 96.19 204 LEU A O 1
ATOM 1609 N N . ILE A 1 205 ? 28.258 14.016 -54.480 1.00 96.00 205 ILE A N 1
ATOM 1610 C CA . ILE A 1 205 ? 29.638 14.391 -54.830 1.00 96.00 205 ILE A CA 1
ATOM 1611 C C . ILE A 1 205 ? 30.151 13.545 -56.007 1.00 96.00 205 ILE A C 1
ATOM 1613 O O . ILE A 1 205 ? 30.858 14.053 -56.880 1.00 96.00 205 ILE A O 1
ATOM 1617 N N . GLY A 1 206 ? 29.800 12.256 -56.047 1.00 93.75 206 GLY A N 1
ATOM 1618 C CA . GLY A 1 206 ? 30.168 11.339 -57.126 1.00 93.75 206 GLY A CA 1
ATOM 1619 C C . GLY A 1 206 ? 29.551 11.721 -58.473 1.00 93.75 206 GLY A C 1
ATOM 1620 O O . GLY A 1 206 ? 30.269 11.805 -59.470 1.00 93.75 206 GLY A O 1
ATOM 1621 N N . SER A 1 207 ? 28.249 12.015 -58.502 1.00 93.62 207 SER A N 1
ATOM 1622 C CA . SER A 1 207 ? 27.534 12.416 -59.721 1.00 93.62 207 SER A CA 1
ATOM 1623 C C . SER A 1 207 ? 28.047 13.739 -60.298 1.00 93.62 207 SER A C 1
ATOM 1625 O O . SER A 1 207 ? 28.196 13.853 -61.514 1.00 93.62 207 SER A O 1
ATOM 1627 N N . GLY A 1 208 ? 28.411 14.709 -59.452 1.00 88.81 208 GLY A N 1
ATOM 1628 C CA . GLY A 1 208 ? 28.999 15.975 -59.911 1.00 88.81 208 GLY A CA 1
ATOM 1629 C C . GLY A 1 208 ? 30.318 15.797 -60.674 1.00 88.81 208 GLY A C 1
ATOM 1630 O O . GLY A 1 208 ? 30.584 16.522 -61.629 1.00 88.81 208 GLY A O 1
ATOM 1631 N N . LYS A 1 209 ? 31.127 14.790 -60.315 1.00 87.88 209 LYS A N 1
ATOM 1632 C CA . LYS A 1 209 ? 32.384 14.488 -61.023 1.00 87.88 209 LYS A CA 1
ATOM 1633 C C . LYS A 1 209 ? 32.173 13.840 -62.391 1.00 87.88 209 LYS A C 1
ATOM 1635 O O . LYS A 1 209 ? 33.044 13.976 -63.243 1.00 87.88 209 LYS A O 1
ATOM 1640 N N . GLN A 1 210 ? 31.066 13.125 -62.599 1.00 82.38 210 GLN A N 1
ATOM 1641 C CA . GLN A 1 210 ? 30.753 12.527 -63.901 1.00 82.38 210 GLN A CA 1
ATOM 1642 C C . GLN A 1 210 ? 30.182 13.548 -64.885 1.00 82.38 210 GLN A C 1
ATOM 1644 O O . GLN A 1 210 ? 30.494 13.461 -66.061 1.00 82.38 210 GLN A O 1
ATOM 1649 N N . ALA A 1 211 ? 29.421 14.539 -64.415 1.00 78.44 211 ALA A N 1
ATOM 1650 C CA . ALA A 1 211 ? 28.903 15.608 -65.273 1.00 78.44 211 ALA A CA 1
ATOM 1651 C C . ALA A 1 211 ? 29.988 16.584 -65.782 1.00 78.44 211 ALA A C 1
ATOM 1653 O O . ALA A 1 211 ? 29.741 17.337 -66.717 1.00 78.44 211 ALA A O 1
ATOM 1654 N N . ALA A 1 212 ? 31.169 16.597 -65.155 1.00 70.69 212 ALA A N 1
ATOM 1655 C CA . ALA A 1 212 ? 32.297 17.453 -65.529 1.00 70.69 212 ALA A CA 1
ATOM 1656 C C . ALA A 1 212 ? 33.315 16.781 -66.479 1.00 70.69 212 ALA A C 1
ATOM 1658 O O . ALA A 1 212 ? 34.319 17.408 -66.819 1.00 70.69 212 ALA A O 1
ATOM 1659 N N . LYS A 1 213 ? 33.096 15.516 -66.859 1.00 65.12 213 LYS A N 1
ATOM 1660 C CA . LYS A 1 213 ? 33.889 14.786 -67.860 1.00 65.12 213 LYS A CA 1
ATOM 1661 C C . LYS A 1 213 ? 33.108 14.657 -69.156 1.00 65.12 213 LYS A C 1
ATOM 1663 O O . LYS A 1 213 ? 33.773 14.714 -70.209 1.00 65.12 213 LYS A O 1
#

Secondary structure (DSSP, 8-state):
--THHHHHTTS----EE------S-GGG-EEEE--EE--SSSPPEESSPPEEEE-HHHHHHHHHHHHTT-------EEEEEEE------S---------TTHHHHHHHHTT--SS--GGGSEEEEEEE----HHHHHHSPPPPEESSPPTT---HHHHHH-HHHHHHHHHHHHHHHHHHHHHHHHHHHHHHHHHHHHHHHHHHHHHHHHHHT-

Foldseek 3Di:
DACVLQCLLPAWDQQWDDDDDDPDQLLVDKDKAWDWDDDPPDDIDTAADIDIHRRNVQSVVQVVCVVVVHPPPQPWDKDKDWRPGHPPPDPPPPDDDDPPPPVVVVCVVVVVPPPPPSSSTRIDTDTHGDDDPVVCVVPPDDGTRPDDRPPPPDPVCCVPPVLVVVCSRLPDPSSVVVVVVVVVVVVVVVVVVVVVVVVVVVVVVVVVVVVVD

Radius of gyration: 29.71 Å; Cα contacts (8 Å, |Δi|>4): 184; chains: 1; bounding box: 59×54×104 Å

Sequence (213 aa):
VTQTHKWANTEASWNELFTFKLTGLASCTKIELALLDQDALSAHDLVYDPQVLNCDHLASHTYYNWRENKPHEGIALQETITFDTWPRKGKVVGGGLPCFQCCRRRAANAGISTKFDKSFFAKLHVQLEIVPVEYALEEPVEQGAFAPPKDRLSMQMLATNPMKTAKVMLGPKLYRQARLSIGGFVGLLTAIMILTIVYFVVTLIGSGKQAAK

Mean predicted aligned error: 10.14 Å

Solvent-accessible surface area (backbone atoms only — not comparable to full-atom values): 13133 Å² total; per-residue (Å²): 137,67,70,61,66,76,44,46,44,77,64,64,53,80,46,61,46,85,82,79,87,81,88,64,66,48,74,75,40,66,48,76,50,68,51,67,43,85,50,93,88,53,80,68,44,72,66,28,44,66,45,77,46,78,35,32,68,60,39,52,50,46,50,52,36,56,74,70,69,43,78,85,69,86,74,50,51,75,45,75,49,66,48,80,46,65,61,80,69,70,79,80,89,64,90,69,84,73,57,80,66,64,55,52,52,50,35,56,74,68,65,52,60,89,67,76,60,76,77,70,36,38,62,46,81,45,76,47,74,78,76,60,72,69,61,46,67,77,58,67,77,81,68,43,64,84,44,82,55,60,86,60,91,40,75,65,41,44,73,77,39,47,67,60,42,46,37,62,76,55,30,74,68,51,32,52,51,50,52,51,53,52,51,51,50,53,52,49,52,53,51,53,52,50,54,50,52,52,50,52,54,53,50,54,58,52,53,56,58,59,77,75,108

pLDDT: mean 80.79, std 16.19, range [39.53, 98.62]

Organism: Polarella glacialis (NCBI:txid89957)